Protein 1MRJ (pdb70)

Foldseek 3Di:
DAEDELAVAALVRLVVRLVVLLVLADADDAQLNFGEGDLDDPLQNFWDWYWYAANVRQIKIWIAGSQQRDTQWIDAPQETEGEPDDVSVSNCVRPSVRRPHYYYQPHHLDQVGLCVLQVHHQQPQKAASVLLNVLSVCVNVPDNSHNSSSSSNVCQSHSVVSFKVVSSSVRSNRSPHIDGDDQQSVQCVVCQQVVLQQSVVCSVVVFFGPAWRWGQDPVRDTDTHTGCVDCCNNPIGRYHNHVSVVD

Solvent-accessible surface area: 11238 Å² total; per-residue (Å²): 129,16,62,9,128,2,66,74,15,67,55,86,40,1,18,89,3,0,41,61,1,40,166,41,10,51,58,136,130,128,22,90,126,10,32,5,2,80,44,90,11,82,8,104,110,45,34,19,48,1,45,0,2,1,102,68,98,34,52,0,20,0,0,2,11,4,7,45,0,19,13,9,2,0,50,11,55,72,6,1,10,6,2,83,56,85,50,0,74,51,0,18,131,83,13,25,152,104,21,169,127,121,34,76,2,92,11,26,22,72,36,123,126,0,25,114,52,25,64,93,95,17,58,71,5,56,0,0,2,33,11,0,24,62,5,0,50,33,0,59,129,67,75,59,140,33,0,5,32,7,2,0,9,0,16,0,0,2,1,4,0,0,26,0,97,57,0,26,112,39,0,4,116,39,37,133,119,66,26,101,3,47,59,6,2,13,7,10,13,95,12,17,49,44,0,0,86,12,0,11,44,0,54,114,59,145,11,102,18,131,50,80,10,81,9,36,40,68,134,97,101,202,40,85,19,62,52,18,123,22,47,17,5,90,84,21,7,9,2,0,13,16,154,102,54,21,153

InterPro domains:
  IPR001574 Ribosome-inactivating protein [PF00161] (33-223)
  IPR001574 Ribosome-inactivating protein [PTHR33453] (25-251)
  IPR016138 Ribosome-inactivating protein, subdomain 1 [G3DSA:3.40.420.10] (24-185)
  IPR016139 Ribosome-inactivating protein, subdomain 2 [G3DSA:4.10.470.10] (186-270)
  IPR017988 Ribosome-inactivating protein conserved site [PS00275] (178-194)
  IPR017989 Ribosome-inactivating protein type 1/2 [PR00396] (35-48)
  IPR017989 Ribosome-inactivating protein type 1/2 [PR00396] (82-97)
  IPR017989 Ribosome-inactivating protein type 1/2 [PR00396] (145-159)
  IPR017989 Ribosome-inactivating protein type 1/2 [PR00396] (174-194)
  IPR017989 Ribosome-inactivating protein type 1/2 [PR00396] (206-223)
  IPR036041 Ribosome-inactivating protein superfamily [SSF56371] (24-268)

Radius of gyration: 17.52 Å; Cα contacts (8 Å, |Δi|>4): 484; chains: 1; bounding box: 36×49×40 Å

Sequence (247 aa):
DVSFRLSGATSSSYGVFISNLRKALPNERKLYDIPLLRSSLPGSQRYALIHLTNYADETISVAIDVTNVYIMGYRAGDTSYFFNEASATEAAKYVFKDAMRKVTLPYSGNYERLQTAAGKIRENIPLGLPALDSAITTLFYYNANSAASALMVLIQSTSEAARYKFIEQQIGKRVDKTFLPSLAIISLENSWSALSKQIQIASTNNGQFESPVVLINAQNQRVTITNVDAGVVTSNIALLLNRNNMA

Structure (mmCIF, N/CA/C/O backbone):
data_1MRJ
#
_entry.id   1MRJ
#
_cell.length_a   38.240
_cell.length_b   76.740
_cell.length_c   79.250
_cell.angle_alpha   90.00
_cell.angle_beta   90.00
_cell.angle_gamma   90.00
#
_symmetry.space_group_name_H-M   'P 21 21 21'
#
loop_
_entity.id
_entity.type
_entity.pdbx_description
1 polymer ALPHA-TRICHOSANTHIN
2 non-polymer ADENOSINE
3 water water
#
loop_
_atom_site.group_PDB
_atom_site.id
_atom_site.type_symbol
_atom_site.label_atom_id
_atom_site.label_alt_id
_atom_site.label_comp_id
_atom_site.label_asym_id
_atom_site.label_entity_id
_atom_site.label_seq_id
_atom_site.pdbx_PDB_ins_code
_atom_site.Cartn_x
_atom_site.Cartn_y
_atom_site.Cartn_z
_atom_site.occupancy
_atom_site.B_iso_or_equiv
_atom_site.auth_seq_id
_atom_site.auth_comp_id
_atom_site.auth_asym_id
_atom_site.auth_atom_id
_atom_site.pdbx_PDB_model_num
ATOM 1 N N . ASP A 1 1 ? 1.816 11.096 33.372 1.00 16.82 1 ASP A N 1
ATOM 2 C CA . ASP A 1 1 ? 2.401 10.731 34.680 1.00 11.49 1 ASP A CA 1
ATOM 3 C C . ASP A 1 1 ? 1.357 9.943 35.427 1.00 15.07 1 ASP A C 1
ATOM 4 O O . ASP A 1 1 ? 0.171 9.951 35.048 1.00 15.46 1 ASP A O 1
ATOM 12 N N . VAL A 1 2 ? 1.807 9.224 36.448 1.00 7.65 2 VAL A N 1
ATOM 13 C CA . VAL A 1 2 ? 0.902 8.523 37.353 1.00 10.41 2 VAL A CA 1
ATOM 14 C C . VAL A 1 2 ? 1.220 8.976 38.775 1.00 10.25 2 VAL A C 1
ATOM 15 O O . VAL A 1 2 ? 2.357 9.353 39.060 1.00 8.61 2 VAL A O 1
ATOM 20 N N . SER A 1 3 ? 0.196 9.090 39.612 1.00 9.66 3 SER A N 1
ATOM 21 C CA . SER A 1 3 ? 0.390 9.530 40.990 1.00 11.41 3 SER A CA 1
ATOM 22 C C . SER A 1 3 ? -0.183 8.523 41.958 1.00 10.46 3 SER A C 1
ATOM 23 O O . SER A 1 3 ? -1.159 7.827 41.643 1.00 10.14 3 SER A O 1
ATOM 28 N N . PHE A 1 4 ? 0.435 8.443 43.137 1.00 10.17 4 PHE A N 1
ATOM 29 C CA . PHE A 1 4 ? -0.154 7.744 44.282 1.00 11.12 4 PHE A CA 1
ATOM 30 C C . PHE A 1 4 ? 0.087 8.556 45.560 1.00 8.96 4 PHE A C 1
ATOM 31 O O . PHE A 1 4 ? 1.171 9.108 45.759 1.00 8.80 4 PHE A O 1
ATOM 40 N N . ARG A 1 5 ? -0.985 8.737 46.329 1.00 12.91 5 ARG A N 1
ATOM 41 C CA . ARG A 1 5 ? -0.950 9.460 47.594 1.00 12.94 5 ARG A CA 1
ATOM 42 C C . ARG A 1 5 ? -1.213 8.461 48.697 1.00 11.96 5 ARG A C 1
ATOM 43 O O . ARG A 1 5 ? -2.212 7.736 48.651 1.00 11.51 5 ARG A O 1
ATOM 57 N N . LEU A 1 6 ? -0.308 8.400 49.672 1.00 7.70 6 LEU A N 1
ATOM 58 C CA . LEU A 1 6 ? -0.461 7.477 50.780 1.00 9.13 6 LEU A CA 1
ATOM 59 C C . LEU A 1 6 ? -1.470 7.949 51.822 1.00 8.61 6 LEU A C 1
ATOM 60 O O . LEU A 1 6 ? -2.095 7.135 52.490 1.00 12.24 6 LEU A O 1
ATOM 66 N N . SER A 1 7 ? -1.660 9.253 51.959 1.00 12.60 7 SER A N 1
ATOM 67 C CA . SER A 1 7 ? -2.667 9.722 52.897 1.00 10.64 7 SER A CA 1
ATOM 68 C C . SER A 1 7 ? -4.056 9.353 52.396 1.00 16.59 7 SER A C 1
ATOM 69 O O . SER A 1 7 ? -4.417 9.652 51.252 1.00 12.55 7 SER A O 1
ATOM 74 N N . GLY A 1 8 ? -4.777 8.590 53.212 1.00 15.23 8 GLY A N 1
ATOM 75 C CA . GLY A 1 8 ? -6.090 8.111 52.826 1.00 12.07 8 GLY A CA 1
ATOM 76 C C . GLY A 1 8 ? -6.070 6.942 51.871 1.00 10.10 8 GLY A C 1
ATOM 77 O O . GLY A 1 8 ? -7.128 6.537 51.395 1.00 12.96 8 GLY A O 1
ATOM 79 N N . ALA A 1 9 ? -4.889 6.351 51.653 1.00 6.66 9 ALA A N 1
ATOM 80 C CA . ALA A 1 9 ? -4.748 5.204 50.759 1.00 8.23 9 ALA A CA 1
ATOM 81 C C . ALA A 1 9 ? -5.484 3.984 51.315 1.00 14.63 9 ALA A C 1
ATOM 82 O O . ALA A 1 9 ? -5.606 3.820 52.531 1.00 12.46 9 ALA A O 1
ATOM 85 N N . THR A 1 10 ? -6.003 3.169 50.401 1.00 8.38 10 THR A N 1
ATOM 86 C CA . THR A 1 10 ? -6.667 1.911 50.727 1.00 5.89 10 THR A CA 1
ATOM 87 C C . THR A 1 10 ? -6.117 0.857 49.782 1.00 8.86 10 THR A C 1
ATOM 88 O O . THR A 1 10 ? -5.469 1.201 48.792 1.00 9.59 10 THR A O 1
ATOM 94 N N . SER A 1 11 ? -6.486 -0.402 50.010 1.00 13.85 11 SER A N 1
ATOM 95 C CA . SER A 1 11 ? -6.197 -1.498 49.072 1.00 18.97 11 SER A CA 1
ATOM 96 C C . SER A 1 11 ? -6.664 -1.159 47.663 1.00 11.83 11 SER A C 1
ATOM 97 O O . SER A 1 11 ? -5.936 -1.358 46.693 1.00 10.46 11 SER A O 1
ATOM 102 N N . SER A 1 12 ? -7.885 -0.640 47.567 1.00 9.52 12 SER A N 1
ATOM 103 C CA . SER A 1 12 ? -8.473 -0.233 46.295 1.00 5.84 12 SER A CA 1
ATOM 104 C C . SER A 1 12 ? -7.653 0.833 45.568 1.00 13.15 12 SER A C 1
ATOM 105 O O . SER A 1 12 ? -7.396 0.709 44.350 1.00 12.35 12 SER A O 1
ATOM 110 N N . SER A 1 13 ? -7.219 1.867 46.291 1.00 7.89 13 SER A N 1
ATOM 111 C CA . SER A 1 13 ? -6.535 2.976 45.640 1.00 8.28 13 SER A CA 1
ATOM 112 C C . SER A 1 13 ? -5.132 2.562 45.197 1.00 8.53 13 SER A C 1
ATOM 113 O O . SER A 1 13 ? -4.638 2.997 44.147 1.00 10.25 13 SER A O 1
ATOM 118 N N . TYR A 1 14 ? -4.528 1.643 45.940 1.00 6.51 14 TYR A N 1
ATOM 119 C CA . TYR A 1 14 ? -3.256 1.097 45.498 1.00 9.51 14 TYR A CA 1
ATOM 120 C C . TYR A 1 14 ? -3.416 0.279 44.204 1.00 11.17 14 TYR A C 1
ATOM 121 O O . TYR A 1 14 ? -2.609 0.422 43.277 1.00 8.30 14 TYR A O 1
ATOM 132 N N . GLY A 1 15 ? -4.458 -0.552 44.137 1.00 7.22 15 GLY A N 1
ATOM 133 C CA . GLY A 1 15 ? -4.714 -1.334 42.934 1.00 7.05 15 GLY A CA 1
ATOM 134 C C . GLY A 1 15 ? -4.968 -0.432 41.731 1.00 6.56 15 GLY A C 1
ATOM 135 O O . GLY A 1 15 ? -4.503 -0.698 40.617 1.00 11.31 15 GLY A O 1
ATOM 137 N N . VAL A 1 16 ? -5.731 0.634 41.951 1.00 10.16 16 VAL A N 1
ATOM 138 C CA . VAL A 1 16 ? -5.973 1.643 40.916 1.00 9.25 16 VAL A CA 1
ATOM 139 C C . VAL A 1 16 ? -4.637 2.202 40.432 1.00 12.62 16 VAL A C 1
ATOM 140 O O . VAL A 1 16 ? -4.374 2.312 39.229 1.00 7.87 16 VAL A O 1
ATOM 145 N N . PHE A 1 17 ? -3.784 2.547 41.384 1.00 9.75 17 PHE A N 1
ATOM 146 C CA . PHE A 1 17 ? -2.473 3.077 41.056 1.00 8.78 17 PHE A CA 1
ATOM 147 C C . PHE A 1 17 ? -1.644 2.081 40.208 1.00 7.20 17 PHE A C 1
ATOM 148 O O . PHE A 1 17 ? -1.084 2.454 39.169 1.00 5.93 17 PHE A O 1
ATOM 157 N N . ILE A 1 18 ? -1.611 0.817 40.613 1.00 5.80 18 ILE A N 1
ATOM 158 C CA . ILE A 1 18 ? -0.829 -0.187 39.891 1.00 12.39 18 ILE A CA 1
ATOM 159 C C . ILE A 1 18 ? -1.404 -0.434 38.486 1.00 8.50 18 ILE A C 1
ATOM 160 O O . ILE A 1 18 ? -0.649 -0.511 37.507 1.00 8.10 18 ILE A O 1
ATOM 166 N N . SER A 1 19 ? -2.730 -0.412 38.375 1.00 7.94 19 SER A N 1
ATOM 167 C CA . SER A 1 19 ? -3.383 -0.466 37.061 1.00 19.30 19 SER A CA 1
ATOM 168 C C . SER A 1 19 ? -2.934 0.656 36.128 1.00 15.74 19 SER A C 1
ATOM 169 O O . SER A 1 19 ? -2.607 0.410 34.956 1.00 11.40 19 SER A O 1
ATOM 174 N N . ASN A 1 20 ? -2.991 1.891 36.625 1.00 10.66 20 ASN A N 1
ATOM 175 C CA . ASN A 1 20 ? -2.626 3.049 35.827 1.00 6.36 20 ASN A CA 1
ATOM 176 C C . ASN A 1 20 ? -1.171 2.932 35.428 1.00 6.03 20 ASN A C 1
ATOM 177 O O . ASN A 1 20 ? -0.783 3.341 34.337 1.00 9.20 20 ASN A O 1
ATOM 185 N N . LEU A 1 21 ? -0.349 2.432 36.344 1.00 4.95 21 LEU A N 1
ATOM 186 C CA . LEU A 1 21 ? 1.067 2.279 36.040 1.00 7.19 21 LEU A CA 1
ATOM 187 C C . LEU A 1 21 ? 1.245 1.316 34.851 1.00 11.66 21 LEU A C 1
ATOM 188 O O . LEU A 1 21 ? 1.913 1.653 33.860 1.00 13.11 21 LEU A O 1
ATOM 194 N N . ARG A 1 22 ? 0.553 0.176 34.891 1.00 8.72 22 ARG A N 1
ATOM 195 C CA . ARG A 1 22 ? 0.592 -0.763 33.762 1.00 4.43 22 ARG A CA 1
ATOM 196 C C . ARG A 1 22 ? 0.078 -0.103 32.468 1.00 10.19 22 ARG A C 1
ATOM 197 O O . ARG A 1 22 ? 0.698 -0.219 31.412 1.00 13.73 22 ARG A O 1
ATOM 211 N N . LYS A 1 23 ? -1.033 0.619 32.559 1.00 17.00 23 LYS A N 1
ATOM 212 C CA . LYS A 1 23 ? -1.586 1.301 31.387 1.00 9.34 23 LYS A CA 1
ATOM 213 C C . LYS A 1 23 ? -0.644 2.341 30.810 1.00 17.46 23 LYS A C 1
ATOM 214 O O . LYS A 1 23 ? -0.721 2.663 29.630 1.00 22.53 23 LYS A O 1
ATOM 224 N N . ALA A 1 24 ? 0.258 2.858 31.634 1.00 14.93 24 ALA A N 1
ATOM 225 C CA . ALA A 1 24 ? 1.241 3.833 31.165 1.00 10.42 24 ALA A CA 1
ATOM 226 C C . ALA A 1 24 ? 2.289 3.224 30.219 1.00 10.65 24 ALA A C 1
ATOM 227 O O . ALA A 1 24 ? 2.992 3.941 29.509 1.00 15.90 24 ALA A O 1
ATOM 230 N N . LEU A 1 25 ? 2.405 1.904 30.221 1.00 7.16 25 LEU A N 1
ATOM 231 C CA . LEU A 1 25 ? 3.475 1.262 29.484 1.00 6.62 25 LEU A CA 1
ATOM 232 C C . LEU A 1 25 ? 2.973 0.865 28.097 1.00 5.76 25 LEU A C 1
ATOM 233 O O . LEU A 1 25 ? 1.928 0.252 27.951 1.00 16.75 25 LEU A O 1
ATOM 239 N N . PRO A 1 26 ? 3.689 1.282 27.052 1.00 9.73 26 PRO A N 1
ATOM 240 C CA . PRO A 1 26 ? 3.258 0.919 25.708 1.00 18.18 26 PRO A CA 1
ATOM 241 C C . PRO A 1 26 ? 3.538 -0.560 25.349 1.00 22.51 26 PRO A C 1
ATOM 242 O O . PRO A 1 26 ? 4.497 -1.169 25.840 1.00 12.21 26 PRO A O 1
ATOM 246 N N . ASN A 1 27 ? 2.611 -1.169 24.616 1.00 11.01 27 ASN A N 1
ATOM 247 C CA . ASN A 1 27 ? 2.816 -2.519 24.091 1.00 9.90 27 ASN A CA 1
ATOM 248 C C . ASN A 1 27 ? 2.235 -2.608 22.698 1.00 19.18 27 ASN A C 1
ATOM 249 O O . ASN A 1 27 ? 1.199 -2.017 22.407 1.00 44.89 27 ASN A O 1
ATOM 257 N N . GLU A 1 28 ? 2.904 -3.342 21.833 1.00 30.14 28 GLU A N 1
ATOM 258 C CA . GLU A 1 28 ? 2.323 -3.631 20.530 1.00 82.93 28 GLU A CA 1
ATOM 259 C C . GLU A 1 28 ? 1.494 -4.917 20.508 1.00 56.28 28 GLU A C 1
ATOM 260 O O . GLU A 1 28 ? 0.360 -4.911 20.024 1.00 33.74 28 GLU A O 1
ATOM 267 N N . ARG A 1 29 ? 2.007 -5.982 21.122 1.00 21.74 29 ARG A N 1
ATOM 268 C CA . ARG A 1 29 ? 1.312 -7.267 21.127 1.00 20.22 29 ARG A CA 1
ATOM 269 C C . ARG A 1 29 ? 0.847 -7.633 22.535 1.00 27.07 29 ARG A C 1
ATOM 270 O O . ARG A 1 29 ? 1.347 -7.098 23.520 1.00 23.79 29 ARG A O 1
ATOM 284 N N . LYS A 1 30 ? -0.141 -8.517 22.612 1.00 12.67 30 LYS A N 1
ATOM 285 C CA . LYS A 1 30 ? -0.353 -9.335 23.807 1.00 13.44 30 LYS A CA 1
ATOM 286 C C . LYS A 1 30 ? -0.073 -10.779 23.441 1.00 16.36 30 LYS A C 1
ATOM 287 O O . LYS A 1 30 ? -0.424 -11.218 22.354 1.00 20.50 30 LYS A O 1
ATOM 297 N N . LEU A 1 31 ? 0.648 -11.488 24.294 1.00 11.54 31 LEU A N 1
ATOM 298 C CA . LEU A 1 31 ? 0.786 -12.933 24.126 1.00 9.18 31 LEU A CA 1
ATOM 299 C C . LEU A 1 31 ? 0.011 -13.543 25.268 1.00 19.47 31 LEU A C 1
ATOM 300 O O . LEU A 1 31 ? 0.240 -13.203 26.439 1.00 13.16 31 LEU A O 1
ATOM 306 N N . TYR A 1 32 ? -0.962 -14.378 24.924 1.00 15.12 32 TYR A N 1
ATOM 307 C CA . TYR A 1 32 ? -1.807 -15.030 25.920 1.00 13.23 32 TYR A CA 1
ATOM 308 C C . TYR A 1 32 ? -2.482 -13.996 26.813 1.00 22.12 32 TYR A C 1
ATOM 309 O O . TYR A 1 32 ? -2.594 -14.202 28.020 1.00 19.98 32 TYR A O 1
ATOM 320 N N . ASP A 1 33 ? -2.886 -12.875 26.208 1.00 12.52 33 ASP A N 1
ATOM 321 C CA . ASP A 1 33 ? -3.553 -11.769 26.902 1.00 13.18 33 ASP A CA 1
ATOM 322 C C . ASP A 1 33 ? -2.635 -10.980 27.822 1.00 19.40 33 ASP A C 1
ATOM 323 O O . ASP A 1 33 ? -3.099 -10.111 28.559 1.00 16.54 33 ASP A O 1
ATOM 329 N N . ILE A 1 34 ? -1.335 -11.228 27.755 1.00 7.62 34 ILE A N 1
ATOM 330 C CA . ILE A 1 34 ? -0.411 -10.462 28.579 1.00 7.65 34 ILE A CA 1
ATOM 331 C C . ILE A 1 34 ? 0.324 -9.472 27.702 1.00 9.11 34 ILE A C 1
ATOM 332 O O . ILE A 1 34 ? 0.894 -9.839 26.668 1.00 13.46 34 ILE A O 1
ATOM 338 N N . PRO A 1 35 ? 0.309 -8.181 28.083 1.00 12.38 35 PRO A N 1
ATOM 339 C CA . PRO A 1 35 ? 1.097 -7.136 27.420 1.00 9.06 35 PRO A CA 1
ATOM 340 C C . PRO A 1 35 ? 2.549 -7.527 27.222 1.00 10.46 35 PRO A C 1
ATOM 341 O O . PRO A 1 35 ? 3.241 -7.873 28.186 1.00 8.07 35 PRO A O 1
ATOM 345 N N . LEU A 1 36 ? 2.988 -7.514 25.963 1.00 13.11 36 LEU A N 1
ATOM 346 C CA . LEU A 1 36 ? 4.411 -7.618 25.635 1.00 9.87 36 LEU A CA 1
ATOM 347 C C . LEU A 1 36 ? 4.995 -6.228 25.464 1.00 9.85 36 LEU A C 1
ATOM 348 O O . LEU A 1 36 ? 4.536 -5.448 24.629 1.00 10.89 36 LEU A O 1
ATOM 354 N N . LEU A 1 37 ? 5.977 -5.901 26.296 1.00 11.16 37 LEU A N 1
ATOM 355 C CA . LEU A 1 37 ? 6.599 -4.578 26.266 1.00 8.39 37 LEU A CA 1
ATOM 356 C C . LEU A 1 37 ? 7.463 -4.418 25.017 1.00 8.26 37 LEU A C 1
ATOM 357 O O . LEU A 1 37 ? 7.849 -5.400 24.386 1.00 9.80 37 LEU A O 1
ATOM 363 N N . ARG A 1 38 ? 7.667 -3.167 24.626 1.00 13.95 38 ARG A N 1
ATOM 364 C CA . ARG A 1 38 ? 8.434 -2.812 23.442 1.00 6.78 38 ARG A CA 1
ATOM 365 C C . ARG A 1 38 ? 9.914 -3.101 23.633 1.00 6.54 38 ARG A C 1
ATOM 366 O O . ARG A 1 38 ? 10.421 -3.123 24.752 1.00 11.70 38 ARG A O 1
ATOM 380 N N . SER A 1 39 ? 10.618 -3.258 22.523 1.00 6.43 39 SER A N 1
ATOM 381 C CA . SER A 1 39 ? 12.030 -3.592 22.537 1.00 10.96 39 SER A CA 1
ATOM 382 C C . SER A 1 39 ? 12.869 -2.322 22.644 1.00 19.36 39 SER A C 1
ATOM 383 O O . SER A 1 39 ? 13.893 -2.318 23.319 1.00 19.58 39 SER A O 1
ATOM 388 N N . SER A 1 40 ? 12.488 -1.289 21.887 1.00 12.77 40 SER A N 1
ATOM 389 C CA . SER A 1 40 ? 13.253 -0.045 21.815 1.00 11.07 40 SER A CA 1
ATOM 390 C C . SER A 1 40 ? 12.320 1.133 21.607 1.00 15.82 40 SER A C 1
ATOM 391 O O . SER A 1 40 ? 11.360 1.030 20.849 1.00 28.17 40 SER A O 1
ATOM 396 N N . LEU A 1 41 ? 12.555 2.215 22.344 1.00 9.82 41 LEU A N 1
ATOM 397 C CA . LEU A 1 41 ? 11.810 3.465 22.149 1.00 9.55 41 LEU A CA 1
ATOM 398 C C . LEU A 1 41 ? 12.786 4.634 22.167 1.00 12.23 41 LEU A C 1
ATOM 399 O O . LEU A 1 41 ? 13.810 4.569 22.852 1.00 8.56 41 LEU A O 1
ATOM 405 N N . PRO A 1 42 ? 12.512 5.696 21.373 1.00 14.03 42 PRO A N 1
ATOM 406 C CA . PRO A 1 42 ? 13.385 6.864 21.457 1.00 8.22 42 PRO A CA 1
ATOM 407 C C . PRO A 1 42 ? 13.267 7.497 22.831 1.00 7.46 42 PRO A C 1
ATOM 408 O O . PRO A 1 42 ? 12.254 7.311 23.526 1.00 6.22 42 PRO A O 1
ATOM 412 N N . GLY A 1 43 ? 14.282 8.280 23.188 1.00 14.95 43 GLY A N 1
ATOM 413 C CA . GLY A 1 43 ? 14.346 8.882 24.513 1.00 13.45 43 GLY A CA 1
ATOM 414 C C . GLY A 1 43 ? 13.087 9.606 24.951 1.00 17.99 43 GLY A C 1
ATOM 415 O O . GLY A 1 43 ? 12.661 9.426 26.086 1.00 14.95 43 GLY A O 1
ATOM 417 N N . SER A 1 44 ? 12.434 10.314 24.021 1.00 11.27 44 SER A N 1
ATOM 418 C CA . SER A 1 44 ? 11.269 11.150 24.334 1.00 8.13 44 SER A CA 1
ATOM 419 C C . SER A 1 44 ? 10.028 10.318 24.602 1.00 20.13 44 SER A C 1
ATOM 420 O O . SER A 1 44 ? 8.966 10.854 24.896 1.00 21.76 44 SER A O 1
ATOM 425 N N . GLN A 1 45 ? 10.136 9.020 24.368 1.00 18.29 45 GLN A N 1
ATOM 426 C CA . GLN A 1 45 ? 9.015 8.136 24.555 1.00 7.39 45 GLN A CA 1
ATOM 427 C C . GLN A 1 45 ? 9.334 7.117 25.651 1.00 4.50 45 GLN A C 1
ATOM 428 O O . GLN A 1 45 ? 8.426 6.443 26.131 1.00 15.08 45 GLN A O 1
ATOM 437 N N . ARG A 1 46 ? 10.596 7.071 26.093 1.00 6.63 46 ARG A N 1
ATOM 438 C CA . ARG A 1 46 ? 11.113 5.906 26.802 1.00 2.29 46 ARG A CA 1
ATOM 439 C C . ARG A 1 46 ? 10.802 5.930 28.303 1.00 11.06 46 ARG A C 1
ATOM 440 O O . ARG A 1 46 ? 10.793 4.888 28.944 1.00 8.07 46 ARG A O 1
ATOM 454 N N . TYR A 1 47 ? 10.539 7.110 28.859 1.00 10.90 47 TYR A N 1
ATOM 455 C CA . TYR A 1 47 ? 10.451 7.250 30.330 1.00 22.40 47 TYR A CA 1
ATOM 456 C C . TYR A 1 47 ? 9.123 7.797 30.830 1.00 14.21 47 TYR A C 1
ATOM 457 O O . TYR A 1 47 ? 8.520 8.665 30.202 1.00 16.94 47 TYR A O 1
ATOM 468 N N . ALA A 1 48 ? 8.686 7.292 31.977 1.00 7.92 48 ALA A N 1
ATOM 469 C CA . ALA A 1 48 ? 7.436 7.732 32.590 1.00 10.19 48 ALA A CA 1
ATOM 470 C C . ALA A 1 48 ? 7.768 8.174 34.006 1.00 13.60 48 ALA A C 1
ATOM 471 O O . ALA A 1 48 ? 8.682 7.635 34.617 1.00 10.26 48 ALA A O 1
ATOM 474 N N . LEU A 1 49 ? 7.069 9.190 34.498 1.00 12.93 49 LEU A N 1
ATOM 475 C CA . LEU A 1 49 ? 7.278 9.710 35.848 1.00 13.58 49 LEU A CA 1
ATOM 476 C C . LEU A 1 49 ? 6.121 9.212 36.690 1.00 9.95 49 LEU A C 1
ATOM 477 O O . LEU A 1 49 ? 4.971 9.257 36.262 1.00 7.65 49 LEU A O 1
ATOM 483 N N . ILE A 1 50 ? 6.425 8.709 37.874 1.00 6.84 50 ILE A N 1
ATOM 484 C CA . ILE A 1 50 ? 5.369 8.494 38.842 1.00 15.40 50 ILE A CA 1
ATOM 485 C C . ILE A 1 50 ? 5.646 9.316 40.093 1.00 13.37 50 ILE A C 1
ATOM 486 O O . ILE A 1 50 ? 6.805 9.515 40.472 1.00 12.94 50 ILE A O 1
ATOM 492 N N . HIS A 1 51 ? 4.616 10.004 40.561 1.00 6.80 51 HIS A N 1
ATOM 493 C CA . HIS A 1 51 ? 4.758 10.857 41.727 1.00 5.85 51 HIS A CA 1
ATOM 494 C C . HIS A 1 51 ? 4.149 10.168 42.948 1.00 6.98 51 HIS A C 1
ATOM 495 O O . HIS A 1 51 ? 3.016 9.699 42.898 1.00 8.58 51 HIS A O 1
ATOM 505 N N . LEU A 1 52 ? 4.927 10.077 44.023 1.00 10.63 52 LEU A N 1
ATOM 506 C CA . LEU A 1 52 ? 4.490 9.374 45.225 1.00 7.84 52 LEU A CA 1
ATOM 507 C C . LEU A 1 52 ? 4.569 10.348 46.382 1.00 6.01 52 LEU A C 1
ATOM 508 O O . LEU A 1 52 ? 5.557 11.087 46.511 1.00 14.25 52 LEU A O 1
ATOM 514 N N . THR A 1 53 ? 3.464 10.465 47.119 1.00 7.69 53 THR A N 1
ATOM 515 C CA . THR A 1 53 ? 3.376 11.399 48.240 1.00 11.41 53 THR A CA 1
ATOM 516 C C . THR A 1 53 ? 3.061 10.621 49.512 1.00 14.45 53 THR A C 1
ATOM 517 O O . THR A 1 53 ? 2.149 9.787 49.525 1.00 9.84 53 THR A O 1
ATOM 523 N N . ASN A 1 54 ? 3.881 10.830 50.539 1.00 6.03 54 ASN A N 1
ATOM 524 C CA . ASN A 1 54 ? 3.740 10.107 51.798 1.00 9.64 54 ASN A CA 1
ATOM 525 C C . ASN A 1 54 ? 2.710 10.752 52.736 1.00 23.33 54 ASN A C 1
ATOM 526 O O . ASN A 1 54 ? 2.002 11.699 52.350 1.00 12.93 54 ASN A O 1
ATOM 534 N N . TYR A 1 55 ? 2.573 10.205 53.946 1.00 8.75 55 TYR A N 1
ATOM 535 C CA . TYR A 1 55 ? 1.554 10.692 54.877 1.00 7.35 55 TYR A CA 1
ATOM 536 C C . TYR A 1 55 ? 1.791 12.153 55.240 1.00 10.85 55 TYR A C 1
ATOM 537 O O . TYR A 1 55 ? 0.848 12.878 55.523 1.00 19.30 55 TYR A O 1
ATOM 548 N N . ALA A 1 56 ? 3.053 12.570 55.270 1.00 14.47 56 ALA A N 1
ATOM 549 C CA . ALA A 1 56 ? 3.396 13.945 55.637 1.00 10.27 56 ALA A CA 1
ATOM 550 C C . ALA A 1 56 ? 3.377 14.872 54.434 1.00 14.93 56 ALA A C 1
ATOM 551 O O . ALA A 1 56 ? 3.881 15.989 54.518 1.00 19.96 56 ALA A O 1
ATOM 554 N N . ASP A 1 57 ? 2.795 14.410 53.325 1.00 12.50 57 ASP A N 1
ATOM 555 C CA . ASP A 1 57 ? 2.697 15.183 52.083 1.00 12.48 57 ASP A CA 1
ATOM 556 C C . ASP A 1 57 ? 4.033 15.647 51.538 1.00 13.54 57 ASP A C 1
ATOM 557 O O . ASP A 1 57 ? 4.156 16.743 50.983 1.00 13.62 57 ASP A O 1
ATOM 563 N N . GLU A 1 58 ? 5.041 14.804 51.725 1.00 9.18 58 GLU A N 1
ATOM 564 C CA . GLU A 1 58 ? 6.323 14.971 51.064 1.00 11.51 58 GLU A CA 1
ATOM 565 C C . GLU A 1 58 ? 6.314 14.095 49.785 1.00 11.43 58 GLU A C 1
ATOM 566 O O . GLU A 1 58 ? 5.874 12.947 49.817 1.00 8.10 58 GLU A O 1
ATOM 573 N N . THR A 1 59 ? 6.708 14.681 48.656 1.00 12.24 59 THR A N 1
ATOM 574 C CA . THR A 1 59 ? 6.593 14.024 47.351 1.00 9.33 59 THR A CA 1
ATOM 575 C C . THR A 1 59 ? 7.972 13.738 46.737 1.00 7.16 59 THR A C 1
ATOM 576 O O . THR A 1 59 ? 8.826 14.622 46.686 1.00 10.68 59 THR A O 1
ATOM 582 N N . ILE A 1 60 ? 8.137 12.545 46.170 1.00 8.40 60 ILE A N 1
ATOM 583 C CA . ILE A 1 60 ? 9.236 12.263 45.250 1.00 12.71 60 ILE A CA 1
ATOM 584 C C . ILE A 1 60 ? 8.645 11.840 43.909 1.00 8.19 60 ILE A C 1
ATOM 585 O O . ILE A 1 60 ? 7.489 11.422 43.837 1.00 9.53 60 ILE A O 1
ATOM 591 N N . SER A 1 61 ? 9.396 12.122 42.850 1.00 5.19 61 SER A N 1
ATOM 592 C CA . SER A 1 61 ? 9.058 11.711 41.499 1.00 4.40 61 SER A CA 1
ATOM 593 C C . SER A 1 61 ? 10.075 10.681 41.037 1.00 7.57 61 SER A C 1
ATOM 594 O O . SER A 1 61 ? 11.280 10.900 41.160 1.00 9.34 61 SER A O 1
ATOM 599 N N . VAL A 1 62 ? 9.590 9.570 40.497 1.00 9.81 62 VAL A N 1
ATOM 600 C CA . VAL A 1 62 ? 10.453 8.444 40.141 1.00 2.43 62 VAL A CA 1
ATOM 601 C C . VAL A 1 62 ? 10.398 8.243 38.626 1.00 6.48 62 VAL A C 1
ATOM 602 O O . VAL A 1 62 ? 9.309 8.196 38.039 1.00 10.45 62 VAL A O 1
ATOM 607 N N . ALA A 1 63 ? 11.564 8.125 38.001 1.00 6.18 63 ALA A N 1
ATOM 608 C CA . ALA A 1 63 ? 11.627 7.863 36.557 1.00 7.84 63 ALA A CA 1
ATOM 609 C C . ALA A 1 63 ? 11.752 6.380 36.281 1.00 8.55 63 ALA A C 1
ATOM 610 O O . ALA A 1 63 ? 12.693 5.740 36.765 1.00 8.74 63 ALA A O 1
ATOM 613 N N . ILE A 1 64 ? 10.852 5.851 35.454 1.00 5.56 64 ILE A N 1
ATOM 614 C CA . ILE A 1 64 ? 10.928 4.450 35.035 1.00 7.84 64 ILE A CA 1
ATOM 615 C C . ILE A 1 64 ? 11.104 4.362 33.530 1.00 10.56 64 ILE A C 1
ATOM 616 O O . ILE A 1 64 ? 10.649 5.238 32.787 1.00 7.88 64 ILE A O 1
ATOM 622 N N . ASP A 1 65 ? 11.909 3.394 33.124 1.00 6.49 65 ASP A N 1
ATOM 623 C CA . ASP A 1 65 ? 12.027 3.003 31.732 1.00 5.70 65 ASP A CA 1
ATOM 624 C C . ASP A 1 65 ? 10.797 2.155 31.372 1.00 8.43 65 ASP A C 1
ATOM 625 O O . ASP A 1 65 ? 10.585 1.078 31.939 1.00 7.31 65 ASP A O 1
ATOM 631 N N . VAL A 1 66 ? 9.979 2.633 30.436 1.00 7.14 66 VAL A N 1
ATOM 632 C CA . VAL A 1 66 ? 8.765 1.888 30.056 1.00 10.67 66 VAL A CA 1
ATOM 633 C C . VAL A 1 66 ? 8.982 0.591 29.258 1.00 11.48 66 VAL A C 1
ATOM 634 O O . VAL A 1 66 ? 8.046 -0.201 29.090 1.00 15.13 66 VAL A O 1
ATOM 639 N N . THR A 1 67 ? 10.205 0.316 28.816 1.00 6.67 67 THR A N 1
ATOM 640 C CA . THR A 1 67 ? 10.444 -0.951 28.131 1.00 10.37 67 THR A CA 1
ATOM 641 C C . THR A 1 67 ? 10.736 -2.105 29.071 1.00 11.33 67 THR A C 1
ATOM 642 O O . THR A 1 67 ? 10.591 -3.253 28.683 1.00 12.22 67 THR A O 1
ATOM 648 N N . ASN A 1 68 ? 11.206 -1.817 30.281 1.00 6.16 68 ASN A N 1
ATOM 649 C CA . ASN A 1 68 ? 11.531 -2.890 31.217 1.00 7.81 68 ASN A CA 1
ATOM 650 C C . ASN A 1 68 ? 11.032 -2.646 32.650 1.00 5.70 68 ASN A C 1
ATOM 651 O O . ASN A 1 68 ? 11.235 -3.486 33.539 1.00 6.69 68 ASN A O 1
ATOM 659 N N . VAL A 1 69 ? 10.327 -1.533 32.840 1.00 3.23 69 VAL A N 1
ATOM 660 C CA . VAL A 1 69 ? 9.781 -1.142 34.139 1.00 12.94 69 VAL A CA 1
ATOM 661 C C . VAL A 1 69 ? 10.896 -0.931 35.185 1.00 10.61 69 VAL A C 1
ATOM 662 O O . VAL A 1 69 ? 10.614 -0.895 36.393 1.00 10.79 69 VAL A O 1
ATOM 667 N N . TYR A 1 70 ? 12.111 -0.653 34.743 1.00 7.16 70 TYR A N 1
ATOM 668 C CA . TYR A 1 70 ? 13.209 -0.411 35.678 1.00 7.44 70 TYR A CA 1
ATOM 669 C C . TYR A 1 70 ? 13.166 1.038 36.204 1.00 13.43 70 TYR A C 1
ATOM 670 O O . TYR A 1 70 ? 12.985 1.999 35.431 1.00 8.87 70 TYR A O 1
ATOM 691 N N . ILE A 1 71 ? 13.369 1.191 37.498 1.00 6.35 71 ILE A N 1
ATOM 692 C CA . ILE A 1 71 ? 13.538 2.514 38.083 1.00 9.27 71 ILE A CA 1
ATOM 693 C C . ILE A 1 71 ? 14.940 3.029 37.789 1.00 6.47 71 ILE A C 1
ATOM 694 O O . ILE A 1 71 ? 15.923 2.337 38.026 1.00 7.79 71 ILE A O 1
ATOM 700 N N . MET A 1 72 ? 14.988 4.194 37.142 1.00 7.80 72 MET A N 1
ATOM 701 C CA . MET A 1 72 ? 16.231 4.820 36.700 1.00 12.85 72 MET A CA 1
ATOM 702 C C . MET A 1 72 ? 16.791 5.723 37.781 1.00 10.94 72 MET A C 1
ATOM 703 O O . MET A 1 72 ? 18.004 5.886 37.914 1.00 6.76 72 MET A O 1
ATOM 709 N N . GLY A 1 73 ? 15.895 6.397 38.490 1.00 8.77 73 GLY A N 1
ATOM 710 C CA . GLY A 1 73 ? 16.325 7.354 39.489 1.00 13.75 73 GLY A CA 1
ATOM 711 C C . GLY A 1 73 ? 15.106 8.073 40.008 1.00 8.95 73 GLY A C 1
ATOM 712 O O . GLY A 1 73 ? 13.985 7.742 39.605 1.00 12.24 73 GLY A O 1
ATOM 714 N N . TYR A 1 74 ? 15.309 9.076 40.850 1.00 7.23 74 TYR A N 1
ATOM 715 C CA . TYR A 1 74 ? 14.191 9.826 41.401 1.00 6.53 74 TYR A CA 1
ATOM 716 C C . TYR A 1 74 ? 14.595 11.266 41.650 1.00 7.37 74 TYR A C 1
ATOM 717 O O . TYR A 1 74 ? 15.780 11.591 41.676 1.00 9.99 74 TYR A O 1
ATOM 728 N N . ARG A 1 75 ? 13.601 12.104 41.906 1.00 10.55 75 ARG A N 1
ATOM 729 C CA . ARG A 1 75 ? 13.836 13.490 42.259 1.00 8.95 75 ARG A CA 1
ATOM 730 C C . ARG A 1 75 ? 13.146 13.837 43.568 1.00 8.22 75 ARG A C 1
ATOM 731 O O . ARG A 1 75 ? 11.989 13.468 43.800 1.00 8.68 75 ARG A O 1
ATOM 745 N N . ALA A 1 76 ? 13.836 14.624 44.382 1.00 11.43 76 ALA A N 1
ATOM 746 C CA . ALA A 1 76 ? 13.283 15.132 45.627 1.00 9.50 76 ALA A CA 1
ATOM 747 C C . ALA A 1 76 ? 13.618 16.611 45.681 1.00 14.94 76 ALA A C 1
ATOM 748 O O . ALA A 1 76 ? 14.784 16.985 45.834 1.00 10.10 76 ALA A O 1
ATOM 751 N N . GLY A 1 77 ? 12.619 17.444 45.407 1.00 16.91 77 GLY A N 1
ATOM 752 C CA . GLY A 1 77 ? 12.845 18.877 45.352 1.00 16.38 77 GLY A CA 1
ATOM 753 C C . GLY A 1 77 ? 13.728 19.264 44.184 1.00 10.69 77 GLY A C 1
ATOM 754 O O . GLY A 1 77 ? 13.410 18.975 43.035 1.00 19.85 77 GLY A O 1
ATOM 756 N N . ASP A 1 78 ? 14.894 19.812 44.485 1.00 18.49 78 ASP A N 1
ATOM 757 C CA . ASP A 1 78 ? 15.760 20.363 43.448 1.00 27.10 78 ASP A CA 1
ATOM 758 C C . ASP A 1 78 ? 16.941 19.440 43.174 1.00 14.84 78 ASP A C 1
ATOM 759 O O . ASP A 1 78 ? 17.843 19.785 42.401 1.00 24.94 78 ASP A O 1
ATOM 765 N N . THR A 1 79 ? 16.903 18.243 43.748 1.00 8.65 79 THR A N 1
ATOM 766 C CA . THR A 1 79 ? 17.995 17.306 43.574 1.00 9.53 79 THR A CA 1
ATOM 767 C C . THR A 1 79 ? 17.472 16.050 42.930 1.00 13.15 79 THR A C 1
ATOM 768 O O . THR A 1 79 ? 16.408 15.571 43.306 1.00 12.67 79 THR A O 1
ATOM 774 N N . SER A 1 80 ? 18.178 15.571 41.908 1.00 14.04 80 SER A N 1
ATOM 775 C CA . SER A 1 80 ? 17.873 14.283 41.299 1.00 7.91 80 SER A CA 1
ATOM 776 C C . SER A 1 80 ? 18.896 13.245 41.729 1.00 11.48 80 SER A C 1
ATOM 777 O O . SER A 1 80 ? 20.043 13.581 42.030 1.00 9.84 80 SER A O 1
ATOM 782 N N . TYR A 1 81 ? 18.481 11.982 41.724 1.00 9.28 81 TYR A N 1
ATOM 783 C CA . TYR A 1 81 ? 19.354 10.878 42.084 1.00 16.38 81 TYR A CA 1
ATOM 784 C C . TYR A 1 81 ? 19.228 9.837 40.997 1.00 9.94 81 TYR A C 1
ATOM 785 O O . TYR A 1 81 ? 18.122 9.476 40.609 1.00 13.01 81 TYR A O 1
ATOM 796 N N . PHE A 1 82 ? 20.355 9.374 40.482 1.00 7.39 82 PHE A N 1
ATOM 797 C CA . PHE A 1 82 ? 20.346 8.320 39.464 1.00 5.56 82 PHE A CA 1
ATOM 798 C C . PHE A 1 82 ? 21.234 7.170 39.900 1.00 8.12 82 PHE A C 1
ATOM 799 O O . PHE A 1 82 ? 22.286 7.377 40.532 1.00 8.66 82 PHE A O 1
ATOM 808 N N . PHE A 1 83 ? 20.815 5.957 39.549 1.00 8.61 83 PHE A N 1
ATOM 809 C CA . PHE A 1 83 ? 21.661 4.780 39.735 1.00 8.60 83 PHE A CA 1
ATOM 810 C C . PHE A 1 83 ? 22.925 4.898 38.895 1.00 12.41 83 PHE A C 1
ATOM 811 O O . PHE A 1 83 ? 22.967 5.590 37.869 1.00 14.44 83 PHE A O 1
ATOM 820 N N . ASN A 1 84 ? 23.973 4.262 39.382 1.00 15.63 84 ASN A N 1
ATOM 821 C CA . ASN A 1 84 ? 25.253 4.289 38.718 1.00 13.97 84 ASN A CA 1
ATOM 822 C C . ASN A 1 84 ? 25.295 3.163 37.697 1.00 23.93 84 ASN A C 1
ATOM 823 O O . ASN A 1 84 ? 25.909 2.118 37.921 1.00 21.66 84 ASN A O 1
ATOM 831 N N . GLU A 1 85 ? 24.610 3.384 36.583 1.00 23.96 85 GLU A N 1
ATOM 832 C CA . GLU A 1 85 ? 24.637 2.458 35.475 1.00 17.61 85 GLU A CA 1
ATOM 833 C C . GLU A 1 85 ? 24.329 3.171 34.168 1.00 15.22 85 GLU A C 1
ATOM 834 O O . GLU A 1 85 ? 23.741 4.255 34.156 1.00 15.37 85 GLU A O 1
ATOM 841 N N . ALA A 1 86 ? 24.643 2.504 33.065 1.00 18.13 86 ALA A N 1
ATOM 842 C CA . ALA A 1 86 ? 24.657 3.147 31.756 1.00 29.85 86 ALA A CA 1
ATOM 843 C C . ALA A 1 86 ? 23.258 3.582 31.321 1.00 14.12 86 ALA A C 1
ATOM 844 O O . ALA A 1 86 ? 23.075 4.700 30.850 1.00 14.86 86 ALA A O 1
ATOM 847 N N . SER A 1 87 ? 22.256 2.745 31.572 1.00 10.23 87 SER A N 1
ATOM 848 C CA . SER A 1 87 ? 20.891 3.111 31.206 1.00 24.21 87 SER A CA 1
ATOM 849 C C . SER A 1 87 ? 20.379 4.305 32.033 1.00 24.31 87 SER A C 1
ATOM 850 O O . SER A 1 87 ? 19.620 5.142 31.525 1.00 13.81 87 SER A O 1
ATOM 855 N N . ALA A 1 88 ? 20.815 4.402 33.292 1.00 17.50 88 ALA A N 1
ATOM 856 C CA . ALA A 1 88 ? 20.465 5.554 34.120 1.00 15.24 88 ALA A CA 1
ATOM 857 C C . ALA A 1 88 ? 21.096 6.856 33.631 1.00 10.65 88 ALA A C 1
ATOM 858 O O . ALA A 1 88 ? 20.470 7.922 33.694 1.00 17.64 88 ALA A O 1
ATOM 861 N N . THR A 1 89 ? 22.329 6.795 33.131 1.00 28.34 89 THR A N 1
ATOM 862 C CA . THR A 1 89 ? 22.965 8.016 32.608 1.00 48.32 89 THR A CA 1
ATOM 863 C C . THR A 1 89 ? 22.320 8.494 31.302 1.00 11.82 89 THR A C 1
ATOM 864 O O . THR A 1 89 ? 22.171 9.698 31.079 1.00 20.41 89 THR A O 1
ATOM 870 N N . GLU A 1 90 ? 21.848 7.551 30.496 1.00 12.48 90 GLU A N 1
ATOM 871 C CA . GLU A 1 90 ? 21.006 7.868 29.350 1.00 12.94 90 GLU A CA 1
ATOM 872 C C . GLU A 1 90 ? 19.710 8.531 29.800 1.00 14.41 90 GLU A C 1
ATOM 873 O O . GLU A 1 90 ? 19.365 9.620 29.335 1.00 18.71 90 GLU A O 1
ATOM 880 N N . ALA A 1 91 ? 19.051 7.928 30.788 1.00 14.39 91 ALA A N 1
ATOM 881 C CA . ALA A 1 91 ? 17.838 8.506 31.351 1.00 8.69 91 ALA A CA 1
ATOM 882 C C . ALA A 1 91 ? 18.050 9.968 31.766 1.00 11.31 91 ALA A C 1
ATOM 883 O O . ALA A 1 91 ? 17.212 10.828 31.483 1.00 13.64 91 ALA A O 1
ATOM 886 N N . ALA A 1 92 ? 19.214 10.262 32.346 1.00 12.08 92 ALA A N 1
ATOM 887 C CA . ALA A 1 92 ? 19.506 11.596 32.863 1.00 14.21 92 ALA A CA 1
ATOM 888 C C . ALA A 1 92 ? 19.479 12.676 31.783 1.00 14.75 92 ALA A C 1
ATOM 889 O O . ALA A 1 92 ? 19.439 13.864 32.097 1.00 19.03 92 ALA A O 1
ATOM 892 N N . LYS A 1 93 ? 19.551 12.267 30.520 1.00 12.41 93 LYS A N 1
ATOM 893 C CA . LYS A 1 93 ? 19.485 13.206 29.402 1.00 19.69 93 LYS A CA 1
ATOM 894 C C . LYS A 1 93 ? 18.054 13.685 29.148 1.00 29.16 93 LYS A C 1
ATOM 895 O O . LYS A 1 93 ? 17.833 14.702 28.478 1.00 21.10 93 LYS A O 1
ATOM 905 N N . TYR A 1 94 ? 17.083 12.954 29.685 1.00 13.38 94 TYR A N 1
ATOM 906 C CA . TYR A 1 94 ? 15.695 13.185 29.316 1.00 9.42 94 TYR A CA 1
ATOM 907 C C . TYR A 1 94 ? 14.821 13.614 30.481 1.00 16.80 94 TYR A C 1
ATOM 908 O O . TYR A 1 94 ? 13.966 14.488 30.317 1.00 26.96 94 TYR A O 1
ATOM 919 N N . VAL A 1 95 ? 15.075 13.074 31.671 1.00 13.38 95 VAL A N 1
ATOM 920 C CA . VAL A 1 95 ? 14.208 13.378 32.814 1.00 12.74 95 VAL A CA 1
ATOM 921 C C . VAL A 1 95 ? 14.898 14.247 33.863 1.00 22.52 95 VAL A C 1
ATOM 922 O O . VAL A 1 95 ? 16.112 14.182 34.022 1.00 22.21 95 VAL A O 1
ATOM 927 N N . PHE A 1 96 ? 14.096 15.023 34.594 1.00 13.35 96 PHE A N 1
ATOM 928 C CA . PHE A 1 96 ? 14.551 15.854 35.718 1.00 13.52 96 PHE A CA 1
ATOM 929 C C . PHE A 1 96 ? 15.612 16.871 35.295 1.00 24.22 96 PHE A C 1
ATOM 930 O O . PHE A 1 96 ? 16.503 17.215 36.073 1.00 15.18 96 PHE A O 1
ATOM 939 N N . LYS A 1 97 ? 15.435 17.440 34.108 1.00 33.65 97 LYS A N 1
ATOM 940 C CA . LYS A 1 97 ? 16.467 18.266 33.494 1.00 47.10 97 LYS A CA 1
ATOM 941 C C . LYS A 1 97 ? 16.655 19.608 34.211 1.00 38.37 97 LYS A C 1
ATOM 942 O O . LYS A 1 97 ? 17.727 20.216 34.154 1.00 28.85 97 LYS A O 1
ATOM 952 N N . ASP A 1 98 ? 15.613 20.054 34.898 1.00 19.05 98 ASP A N 1
ATOM 953 C CA . ASP A 1 98 ? 15.635 21.336 35.590 1.00 32.17 98 ASP A CA 1
ATOM 954 C C . ASP A 1 98 ? 16.156 21.225 37.022 1.00 38.81 98 ASP A C 1
ATOM 955 O O . ASP A 1 98 ? 16.227 22.225 37.739 1.00 44.86 98 ASP A O 1
ATOM 961 N N . ALA A 1 99 ? 16.443 20.006 37.470 1.00 35.85 99 ALA A N 1
ATOM 962 C CA . ALA A 1 99 ? 17.022 19.807 38.798 1.00 20.04 99 ALA A CA 1
ATOM 963 C C . ALA A 1 99 ? 18.340 20.587 38.902 1.00 17.74 99 ALA A C 1
ATOM 964 O O . ALA A 1 99 ? 19.120 20.610 37.952 1.00 32.34 99 ALA A O 1
ATOM 967 N N . MET A 1 100 ? 18.577 21.236 40.039 1.00 15.22 100 MET A N 1
ATOM 968 C CA . MET A 1 100 ? 19.799 22.020 40.215 1.00 14.85 100 MET A CA 1
ATOM 969 C C . MET A 1 100 ? 20.997 21.172 40.603 1.00 23.10 100 MET A C 1
ATOM 970 O O . MET A 1 100 ? 22.123 21.438 40.155 1.00 26.96 100 MET A O 1
ATOM 976 N N . ARG A 1 101 ? 20.737 20.198 41.479 1.00 18.27 101 ARG A N 1
ATOM 977 C CA . ARG A 1 101 ? 21.697 19.178 41.921 1.00 23.32 101 ARG A CA 1
ATOM 978 C C . ARG A 1 101 ? 21.338 17.849 41.268 1.00 11.38 101 ARG A C 1
ATOM 979 O O . ARG A 1 101 ? 20.226 17.367 41.464 1.00 20.71 101 ARG A O 1
ATOM 993 N N . LYS A 1 102 ? 22.337 17.180 40.695 1.00 24.53 102 LYS A N 1
ATOM 994 C CA . LYS A 1 102 ? 22.225 15.759 40.348 1.00 14.23 102 LYS A CA 1
ATOM 995 C C . LYS A 1 102 ? 23.289 14.924 41.072 1.00 20.51 102 LYS A C 1
ATOM 996 O O . LYS A 1 102 ? 24.481 15.150 40.897 1.00 16.38 102 LYS A O 1
ATOM 1006 N N . VAL A 1 103 ? 22.864 13.929 41.841 1.00 13.90 103 VAL A N 1
ATOM 1007 C CA . VAL A 1 103 ? 23.814 12.993 42.424 1.00 15.15 103 VAL A CA 1
ATOM 1008 C C . VAL A 1 103 ? 23.692 11.599 41.804 1.00 15.79 103 VAL A C 1
ATOM 1009 O O . VAL A 1 103 ? 22.601 11.178 41.395 1.00 14.21 103 VAL A O 1
ATOM 1014 N N . THR A 1 104 ? 24.842 10.998 41.519 1.00 10.72 104 THR A N 1
ATOM 1015 C CA . THR A 1 104 ? 24.888 9.619 41.057 1.00 15.15 104 THR A CA 1
ATOM 1016 C C . THR A 1 104 ? 25.118 8.697 42.257 1.00 18.71 104 THR A C 1
ATOM 1017 O O . THR A 1 104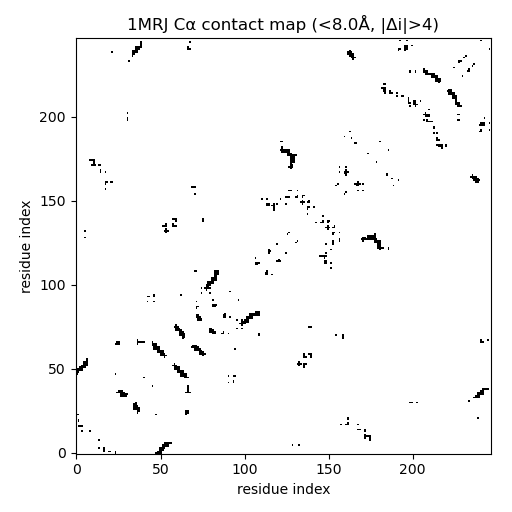 ? 25.939 8.996 43.130 1.00 13.88 104 THR A O 1
ATOM 1023 N N . LEU A 1 105 ? 24.202 7.753 42.432 1.00 9.48 105 LEU A N 1
ATOM 1024 C CA . LEU A 1 105 ? 24.256 6.854 43.577 1.00 8.00 105 LEU A CA 1
ATOM 1025 C C . LEU A 1 105 ? 25.431 5.912 43.384 1.00 14.35 105 LEU A C 1
ATOM 1026 O O . LEU A 1 105 ? 25.846 5.660 42.256 1.00 18.63 105 LEU A O 1
ATOM 1032 N N . PRO A 1 106 ? 25.993 5.380 44.493 1.00 20.88 106 PRO A N 1
ATOM 1033 C CA . PRO A 1 106 ? 27.221 4.574 44.430 1.00 17.66 106 PRO A CA 1
ATOM 1034 C C . PRO A 1 106 ? 27.014 3.138 43.986 1.00 13.54 106 PRO A C 1
ATOM 1035 O O . PRO A 1 106 ? 27.896 2.303 44.153 1.00 26.71 106 PRO A O 1
ATOM 1039 N N . TYR A 1 107 ? 25.838 2.836 43.451 1.00 8.79 107 TYR A N 1
ATOM 1040 C CA . TYR A 1 107 ? 25.521 1.480 43.049 1.00 11.17 107 TYR A CA 1
ATOM 1041 C C . TYR A 1 107 ? 24.527 1.550 41.919 1.00 19.10 107 TYR A C 1
ATOM 1042 O O . TYR A 1 107 ? 23.880 2.586 41.727 1.00 13.15 107 TYR A O 1
ATOM 1053 N N . SER A 1 108 ? 24.503 0.490 41.115 1.00 16.13 108 SER A N 1
ATOM 1054 C CA . SER A 1 108 ? 23.473 0.272 40.110 1.00 13.14 108 SER A CA 1
ATOM 1055 C C . SER A 1 108 ? 22.177 -0.156 40.807 1.00 10.12 108 SER A C 1
ATOM 1056 O O . SER A 1 108 ? 22.157 -0.394 42.028 1.00 15.46 108 SER A O 1
ATOM 1061 N N . GLY A 1 109 ? 21.123 -0.334 40.020 1.00 12.19 109 GLY A N 1
ATOM 1062 C CA . GLY A 1 109 ? 19.823 -0.643 40.576 1.00 14.78 109 GLY A CA 1
ATOM 1063 C C . GLY A 1 109 ? 19.498 -2.122 40.706 1.00 12.01 109 GLY A C 1
ATOM 1064 O O . GLY A 1 109 ? 18.330 -2.486 40.807 1.00 23.35 109 GLY A O 1
ATOM 1066 N N . ASN A 1 110 ? 20.496 -2.996 40.663 1.00 8.30 110 ASN A N 1
ATOM 1067 C CA . ASN A 1 110 ? 20.173 -4.415 40.711 1.00 11.46 110 ASN A CA 1
ATOM 1068 C C . ASN A 1 110 ? 20.203 -4.908 42.145 1.00 8.07 110 ASN A C 1
ATOM 1069 O O . ASN A 1 110 ? 20.920 -4.364 42.981 1.00 10.06 110 ASN A O 1
ATOM 1077 N N . TYR A 1 111 ? 19.418 -5.940 42.430 1.00 4.70 111 TYR A N 1
ATOM 1078 C CA . TYR A 1 111 ? 19.232 -6.402 43.811 1.00 4.39 111 TYR A CA 1
ATOM 1079 C C . TYR A 1 111 ? 20.509 -6.843 44.501 1.00 11.44 111 TYR A C 1
ATOM 1080 O O . TYR A 1 111 ? 20.596 -6.751 45.716 1.00 9.85 111 TYR A O 1
ATOM 1091 N N . GLU A 1 112 ? 21.428 -7.475 43.778 1.00 10.99 112 GLU A N 1
ATOM 1092 C CA . GLU A 1 112 ? 22.607 -7.984 44.463 1.00 11.62 112 GLU A CA 1
ATOM 1093 C C . GLU A 1 112 ? 23.446 -6.819 44.980 1.00 9.43 112 GLU A C 1
ATOM 1094 O O . GLU A 1 112 ? 23.848 -6.828 46.140 1.00 17.09 112 GLU A O 1
ATOM 1101 N N . ARG A 1 113 ? 23.538 -5.742 44.195 1.00 13.91 113 ARG A N 1
ATOM 1102 C CA . ARG A 1 113 ? 24.195 -4.507 44.645 1.00 19.58 113 ARG A CA 1
ATOM 1103 C C . ARG A 1 113 ? 23.468 -3.861 45.833 1.00 20.16 113 ARG A C 1
ATOM 1104 O O . ARG A 1 113 ? 24.091 -3.431 46.806 1.00 16.30 113 ARG A O 1
ATOM 1118 N N . LEU A 1 114 ? 22.157 -3.719 45.690 1.00 8.35 114 LEU A N 1
ATOM 1119 C CA . LEU A 1 114 ? 21.330 -3.052 46.673 1.00 12.06 114 LEU A CA 1
ATOM 1120 C C . LEU A 1 114 ? 21.308 -3.794 48.005 1.00 16.75 114 LEU A C 1
ATOM 1121 O O . LEU A 1 114 ? 21.360 -3.167 49.071 1.00 11.47 114 LEU A O 1
ATOM 1127 N N . GLN A 1 115 ? 21.205 -5.124 47.950 1.00 11.89 115 GLN A N 1
ATOM 1128 C CA . GLN A 1 115 ? 21.191 -5.924 49.176 1.00 8.85 115 GLN A CA 1
ATOM 1129 C C . GLN A 1 115 ? 22.525 -5.842 49.912 1.00 13.03 115 GLN A C 1
ATOM 1130 O O . GLN A 1 115 ? 22.565 -5.726 51.139 1.00 11.04 115 GLN A O 1
ATOM 1139 N N . THR A 1 116 ? 23.609 -5.908 49.149 1.00 14.60 116 THR A N 1
ATOM 1140 C CA . THR A 1 116 ? 24.947 -5.671 49.676 1.00 11.50 116 THR A CA 1
ATOM 1141 C C . THR A 1 116 ? 25.067 -4.293 50.334 1.00 11.75 116 THR A C 1
ATOM 1142 O O . THR A 1 116 ? 25.574 -4.172 51.452 1.00 14.52 116 THR A O 1
ATOM 1148 N N . ALA A 1 117 ? 24.630 -3.266 49.618 1.00 14.96 117 ALA A N 1
ATOM 1149 C CA . ALA A 1 117 ? 24.635 -1.908 50.137 1.00 24.85 117 ALA A CA 1
ATOM 1150 C C . ALA A 1 117 ? 23.771 -1.789 51.384 1.00 36.01 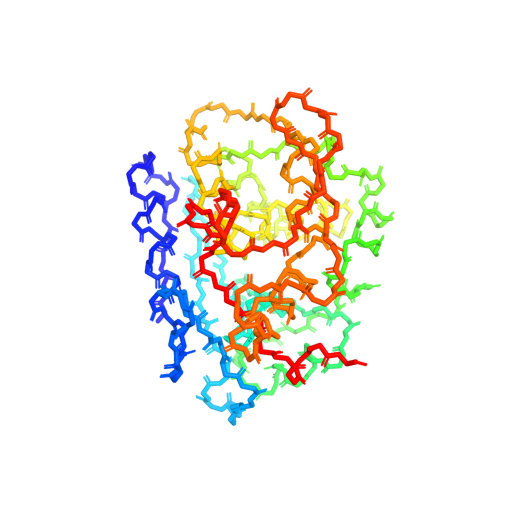117 ALA A C 1
ATOM 1151 O O . ALA A 1 117 ? 24.170 -1.157 52.354 1.00 18.84 117 ALA A O 1
ATOM 1154 N N . ALA A 1 118 ? 22.594 -2.404 51.364 1.00 8.90 118 ALA A N 1
ATOM 1155 C CA . ALA A 1 118 ? 21.681 -2.283 52.490 1.00 7.64 118 ALA A CA 1
ATOM 1156 C C . ALA A 1 118 ? 22.158 -3.147 53.648 1.00 10.24 118 ALA A C 1
ATOM 1157 O O . ALA A 1 118 ? 21.817 -2.885 54.798 1.00 18.32 118 ALA A O 1
ATOM 1160 N N . GLY A 1 119 ? 22.894 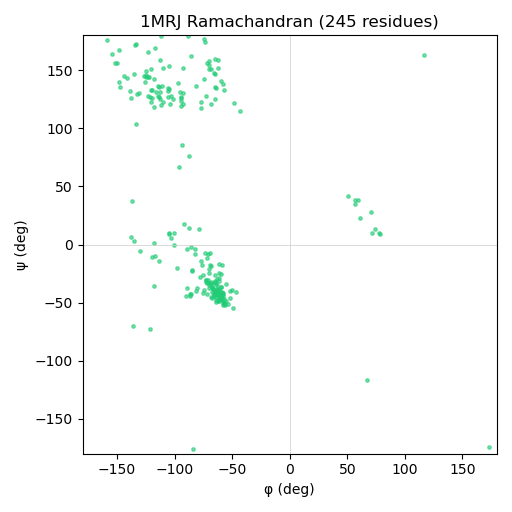-4.208 53.334 1.00 18.40 119 GLY A N 1
ATOM 1161 C CA . GLY A 1 119 ? 23.305 -5.153 54.359 1.00 16.30 119 GLY A CA 1
ATOM 1162 C C . GLY A 1 119 ? 22.132 -5.969 54.877 1.00 33.82 119 GLY A C 1
ATOM 1163 O O . GLY A 1 119 ? 22.136 -6.438 56.018 1.00 15.49 119 GLY A O 1
ATOM 1165 N N . LYS A 1 120 ? 21.135 -6.157 54.019 1.00 13.77 120 LYS A N 1
ATOM 1166 C CA . LYS A 1 120 ? 19.911 -6.879 54.368 1.00 17.13 120 LYS A CA 1
ATOM 1167 C C . LYS A 1 120 ? 19.426 -7.566 53.080 1.00 11.33 120 LYS A C 1
ATOM 1168 O O . LYS A 1 120 ? 19.573 -7.001 51.997 1.00 10.64 120 LYS A O 1
ATOM 1178 N N . ILE A 1 121 ? 18.940 -8.802 53.193 1.00 11.52 121 ILE A N 1
ATOM 1179 C CA . ILE A 1 121 ? 18.339 -9.483 52.044 1.00 13.85 121 ILE A CA 1
ATOM 1180 C C . ILE A 1 121 ? 16.875 -9.095 51.956 1.00 13.43 121 ILE A C 1
ATOM 1181 O O . ILE A 1 121 ? 16.289 -8.609 52.944 1.00 9.93 121 ILE A O 1
ATOM 1187 N N . ARG A 1 122 ? 16.289 -9.317 50.781 1.00 9.32 122 ARG A N 1
ATOM 1188 C CA . ARG A 1 122 ? 14.915 -8.912 50.501 1.00 8.62 122 ARG A CA 1
ATOM 1189 C C . ARG A 1 122 ? 13.880 -9.509 51.469 1.00 6.48 122 ARG A C 1
ATOM 1190 O O . ARG A 1 122 ? 12.965 -8.798 51.903 1.00 9.45 122 ARG A O 1
ATOM 1204 N N . GLU A 1 123 ? 14.030 -10.789 51.805 1.00 6.59 123 GLU A N 1
ATOM 1205 C CA . GLU A 1 123 ? 13.127 -11.439 52.751 1.00 8.84 123 GLU A CA 1
ATOM 1206 C C . GLU A 1 123 ? 13.072 -10.798 54.139 1.00 7.15 123 GLU A C 1
ATOM 1207 O O . GLU A 1 123 ? 12.149 -11.069 54.901 1.00 9.19 123 GLU A O 1
ATOM 1214 N N . ASN A 1 124 ? 14.067 -9.977 54.472 1.00 5.46 124 ASN A N 1
ATOM 1215 C CA . ASN A 1 124 ? 14.113 -9.359 55.788 1.00 5.13 124 ASN A CA 1
ATOM 1216 C C . ASN A 1 124 ? 13.728 -7.892 55.801 1.00 10.87 124 ASN A C 1
ATOM 1217 O O . ASN A 1 124 ? 13.806 -7.236 56.833 1.00 11.20 124 ASN A O 1
ATOM 1225 N N . ILE A 1 125 ? 13.218 -7.399 54.688 1.00 8.08 125 ILE A N 1
ATOM 1226 C CA . ILE A 1 125 ? 12.839 -6.000 54.571 1.00 5.46 125 ILE A CA 1
ATOM 1227 C C . ILE A 1 125 ? 11.321 -5.861 54.462 1.00 6.99 125 ILE A C 1
ATOM 1228 O O . ILE A 1 125 ? 10.696 -6.421 53.551 1.00 6.15 125 ILE A O 1
ATOM 1234 N N . PRO A 1 126 ? 10.700 -5.130 55.419 1.00 8.87 126 PRO A N 1
ATOM 1235 C CA . PRO A 1 126 ? 9.230 -5.055 55.468 1.00 12.26 126 PRO A CA 1
ATOM 1236 C C . PRO A 1 126 ? 8.624 -4.369 54.224 1.00 8.64 126 PRO A C 1
ATOM 1237 O O . PRO A 1 126 ? 9.159 -3.370 53.728 1.00 9.81 126 PRO A O 1
ATOM 1241 N N . LEU A 1 127 ? 7.570 -4.975 53.674 1.00 9.70 127 LEU A N 1
ATOM 1242 C CA . LEU A 1 127 ? 6.730 -4.307 52.675 1.00 8.92 127 LEU A CA 1
ATOM 1243 C C . LEU A 1 127 ? 5.316 -4.013 53.210 1.00 8.98 127 LEU A C 1
ATOM 1244 O O . LEU A 1 127 ? 4.987 -4.311 54.368 1.00 8.05 127 LEU A O 1
ATOM 1250 N N . GLY A 1 128 ? 4.496 -3.407 52.369 1.00 5.78 128 GLY A N 1
ATOM 1251 C CA . GLY A 1 128 ? 3.229 -2.873 52.829 1.00 8.51 128 GLY A CA 1
ATOM 1252 C C . GLY A 1 128 ? 3.192 -1.366 52.671 1.00 5.89 128 GLY A C 1
ATOM 1253 O O . GLY A 1 128 ? 4.237 -0.714 52.514 1.00 7.77 128 GLY A O 1
ATOM 1255 N N . LEU A 1 129 ? 1.997 -0.788 52.722 1.00 4.80 129 LEU A N 1
ATOM 1256 C CA . LEU A 1 129 ? 1.870 0.651 52.482 1.00 3.96 129 LEU A CA 1
ATOM 1257 C C . LEU A 1 129 ? 2.587 1.537 53.500 1.00 7.25 129 LEU A C 1
ATOM 1258 O O . LEU A 1 129 ? 3.302 2.466 53.099 1.00 6.90 129 LEU A O 1
ATOM 1264 N N . PRO A 1 130 ? 2.577 1.167 54.807 1.00 6.87 130 PRO A N 1
ATOM 1265 C CA . PRO A 1 130 ? 3.374 1.955 55.743 1.00 7.88 130 PRO A CA 1
ATOM 1266 C C . PRO A 1 130 ? 4.875 1.896 55.451 1.00 5.79 130 PRO A C 1
ATOM 1267 O O . PRO A 1 130 ? 5.596 2.854 55.706 1.00 8.69 130 PRO A O 1
ATOM 1271 N N . ALA A 1 131 ? 5.323 0.778 54.879 1.00 6.30 131 ALA A N 1
ATOM 1272 C CA . ALA A 1 131 ? 6.722 0.629 54.482 1.00 11.30 131 ALA A CA 1
ATOM 1273 C C . ALA A 1 131 ? 7.071 1.580 53.324 1.00 10.10 131 ALA A C 1
ATOM 1274 O O . ALA A 1 131 ? 8.179 2.133 53.257 1.00 5.29 131 ALA A O 1
ATOM 1277 N N . LEU A 1 132 ? 6.120 1.759 52.410 1.00 5.87 132 LEU A N 1
ATOM 1278 C CA . LEU A 1 132 ? 6.305 2.672 51.287 1.00 4.99 132 LEU A CA 1
ATOM 1279 C C . LEU A 1 132 ? 6.364 4.140 51.752 1.00 9.16 132 LEU A C 1
ATOM 1280 O O . LEU A 1 132 ? 7.238 4.889 51.336 1.00 8.31 132 LEU A O 1
ATOM 1286 N N . ASP A 1 133 ? 5.519 4.511 52.707 1.00 5.25 133 ASP A N 1
ATOM 1287 C CA . ASP A 1 133 ? 5.603 5.826 53.342 1.00 5.32 133 ASP A CA 1
ATOM 1288 C C . ASP A 1 133 ? 7.007 6.111 53.906 1.00 8.78 133 ASP A C 1
ATOM 1289 O O . ASP A 1 133 ? 7.599 7.168 53.652 1.00 10.17 133 ASP A O 1
ATOM 1295 N N . SER A 1 134 ? 7.513 5.161 54.691 1.00 6.09 134 SER A N 1
ATOM 1296 C CA . SER A 1 134 ? 8.840 5.242 55.294 1.00 9.60 134 SER A CA 1
ATOM 1297 C C . SER A 1 134 ? 9.955 5.361 54.235 1.00 4.97 134 SER A C 1
ATOM 1298 O O . SER A 1 134 ? 10.882 6.153 54.390 1.00 7.03 134 SER A O 1
ATOM 1303 N N . ALA A 1 135 ? 9.863 4.563 53.173 1.00 9.41 135 ALA A N 1
ATOM 1304 C CA . ALA A 1 135 ? 10.821 4.646 52.073 1.00 11.92 135 ALA A CA 1
ATOM 1305 C C . ALA A 1 135 ? 10.808 6.048 51.417 1.00 7.61 135 ALA A C 1
ATOM 1306 O O . ALA A 1 135 ? 11.861 6.614 51.141 1.00 7.08 135 ALA A O 1
ATOM 1309 N N . ILE A 1 136 ? 9.621 6.590 51.161 1.00 5.25 136 ILE A N 1
ATOM 1310 C CA . ILE A 1 136 ? 9.529 7.921 50.589 1.00 2.00 136 ILE A CA 1
ATOM 1311 C C . ILE A 1 136 ? 10.176 8.965 51.503 1.00 3.83 136 ILE A C 1
ATOM 1312 O O . ILE A 1 136 ? 10.909 9.840 51.036 1.00 8.79 136 ILE A O 1
ATOM 1318 N N . THR A 1 137 ? 9.958 8.844 52.806 1.00 9.10 137 THR A N 1
ATOM 1319 C CA . THR A 1 137 ? 10.558 9.788 53.754 1.00 8.69 137 THR A CA 1
ATOM 1320 C C . THR A 1 137 ? 12.091 9.724 53.725 1.00 5.48 137 THR A C 1
ATOM 1321 O O . THR A 1 137 ? 12.780 10.758 53.604 1.00 9.37 137 THR A O 1
ATOM 1327 N N . THR A 1 138 ? 12.595 8.492 53.695 1.00 7.45 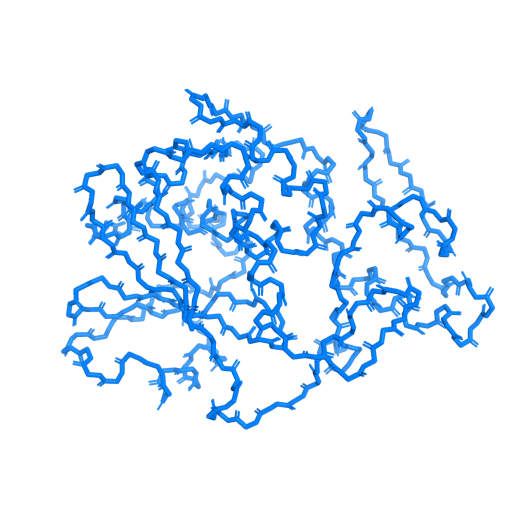138 THR A N 1
ATOM 1328 C CA . THR A 1 138 ? 14.020 8.217 53.679 1.00 5.30 138 THR A CA 1
ATOM 1329 C C . THR A 1 138 ? 14.697 8.710 52.425 1.00 13.33 138 THR A C 1
ATOM 1330 O O . THR A 1 138 ? 15.797 9.240 52.494 1.00 14.17 138 THR A O 1
ATOM 1336 N N . LEU A 1 139 ? 14.043 8.544 51.279 1.00 5.30 139 LEU A N 1
ATOM 1337 C CA . LEU A 1 139 ? 14.577 9.072 50.024 1.00 8.71 139 LEU A CA 1
ATOM 1338 C C . LEU A 1 139 ? 14.436 10.592 49.880 1.00 7.44 139 LEU A C 1
ATOM 1339 O O . LEU A 1 139 ? 15.312 11.254 49.307 1.00 11.83 139 LEU A O 1
ATOM 1345 N N . PHE A 1 140 ? 13.304 11.135 50.322 1.00 8.44 140 PHE A N 1
ATOM 1346 C CA . PHE A 1 140 ? 13.082 12.584 50.330 1.00 10.41 140 PHE A CA 1
ATOM 1347 C C . PHE A 1 140 ? 14.188 13.299 51.112 1.00 15.47 140 PHE A C 1
ATOM 1348 O O . PHE A 1 140 ? 14.752 14.287 50.634 1.00 17.56 140 PHE A O 1
ATOM 1357 N N . TYR A 1 141 ? 14.426 12.852 52.345 1.00 12.07 141 TYR A N 1
ATOM 1358 C CA . TYR A 1 141 ? 15.542 13.345 53.152 1.00 21.26 141 TYR A CA 1
ATOM 1359 C C . TYR A 1 141 ? 16.719 12.392 53.014 1.00 21.85 141 TYR A C 1
ATOM 1360 O O . TYR A 1 141 ? 17.101 11.708 53.972 1.00 17.26 141 TYR A O 1
ATOM 1371 N N . TYR A 1 142 ? 17.278 12.342 51.811 1.00 13.44 142 TYR A N 1
ATOM 1372 C CA . TYR A 1 142 ? 18.310 11.378 51.460 1.00 10.54 142 TYR A CA 1
ATOM 1373 C C . TYR A 1 142 ? 19.388 11.186 52.528 1.00 22.23 142 TYR A C 1
ATOM 1374 O O . TYR A 1 142 ? 20.184 12.079 52.816 1.00 22.52 142 TYR A O 1
ATOM 1385 N N . ASN A 1 143 ? 19.428 9.984 53.077 1.00 31.70 143 ASN A N 1
ATOM 1386 C CA . ASN A 1 143 ? 20.530 9.554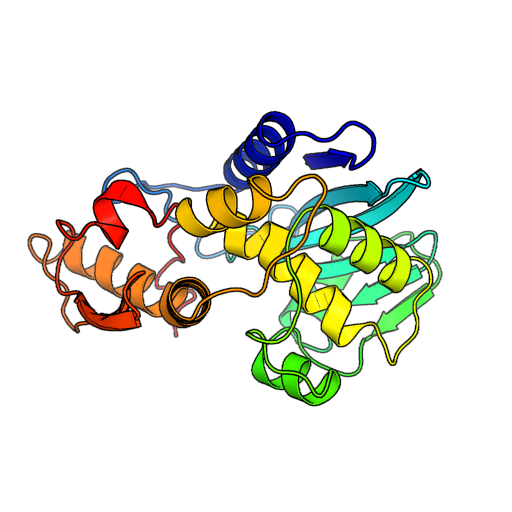 53.915 1.00 31.35 143 ASN A CA 1
ATOM 1387 C C . ASN A 1 143 ? 21.161 8.374 53.199 1.00 15.67 143 ASN A C 1
ATOM 1388 O O . ASN A 1 143 ? 20.519 7.339 52.996 1.00 23.85 143 ASN A O 1
ATOM 1396 N N . ALA A 1 144 ? 22.425 8.531 52.828 1.00 14.12 144 ALA A N 1
ATOM 1397 C CA . ALA A 1 144 ? 23.139 7.518 52.058 1.00 17.44 144 ALA A CA 1
ATOM 1398 C C . ALA A 1 144 ? 22.943 6.117 52.629 1.00 25.15 144 ALA A C 1
ATOM 1399 O O . ALA A 1 144 ? 22.699 5.166 51.896 1.00 44.64 144 ALA A O 1
ATOM 1402 N N . ASN A 1 145 ? 22.974 6.020 53.955 1.00 37.33 145 ASN A N 1
ATOM 1403 C CA . ASN A 1 145 ? 23.047 4.733 54.632 1.00 34.26 145 ASN A CA 1
ATOM 1404 C C . ASN A 1 145 ? 21.712 4.028 54.787 1.00 30.92 145 ASN A C 1
ATOM 1405 O O . ASN A 1 145 ? 21.664 2.905 55.300 1.00 23.56 145 ASN A O 1
ATOM 1413 N N . SER A 1 146 ? 20.626 4.716 54.443 1.00 16.47 146 SER A N 1
ATOM 1414 C CA . SER A 1 146 ? 19.289 4.116 54.488 1.00 38.62 146 SER A CA 1
ATOM 1415 C C . SER A 1 146 ? 18.686 3.970 53.084 1.00 11.59 146 SER A C 1
ATOM 1416 O O . SER A 1 146 ? 17.743 3.212 52.870 1.00 13.84 146 SER A O 1
ATOM 1421 N N . ALA A 1 147 ? 19.298 4.642 52.119 1.00 12.26 147 ALA A N 1
ATOM 1422 C CA . ALA A 1 147 ? 18.753 4.716 50.774 1.00 12.04 147 ALA A CA 1
ATOM 1423 C C . ALA A 1 147 ? 18.557 3.350 50.089 1.00 12.75 147 ALA A C 1
ATOM 1424 O O . ALA A 1 147 ? 17.543 3.120 49.423 1.00 10.02 147 ALA A O 1
ATOM 1427 N N . ALA A 1 148 ? 19.505 2.434 50.252 1.00 7.70 148 ALA A N 1
ATOM 1428 C CA . ALA A 1 148 ? 19.442 1.183 49.514 1.00 7.56 148 ALA A CA 1
ATOM 1429 C C . ALA A 1 148 ? 18.220 0.348 49.897 1.00 8.44 148 ALA A C 1
ATOM 1430 O O . ALA A 1 148 ? 17.499 -0.160 49.022 1.00 8.81 148 ALA A O 1
ATOM 1433 N N . SER A 1 149 ? 17.976 0.239 51.203 1.00 8.34 149 SER A N 1
ATOM 1434 C CA . SER A 1 149 ? 16.813 -0.477 51.717 1.00 9.44 149 SER A CA 1
ATOM 1435 C C . SER A 1 149 ? 15.522 0.197 51.240 1.00 16.81 149 SER A C 1
ATOM 1436 O O . SER A 1 149 ? 14.600 -0.482 50.786 1.00 9.08 149 SER A O 1
ATOM 1441 N N . ALA A 1 150 ? 15.484 1.531 51.299 1.00 9.15 150 ALA A N 1
ATOM 1442 C CA . ALA A 1 150 ? 14.319 2.286 50.840 1.00 4.30 150 ALA A CA 1
ATOM 1443 C C . ALA A 1 150 ? 14.081 2.112 49.342 1.00 8.21 150 ALA A C 1
ATOM 1444 O O . ALA A 1 150 ? 12.931 2.045 48.898 1.00 6.62 150 ALA A O 1
ATOM 1447 N N . LEU A 1 151 ? 15.155 2.096 48.555 1.00 4.05 151 LEU A N 1
ATOM 1448 C CA . LEU A 1 151 ? 15.017 1.854 47.125 1.00 10.37 151 LEU A CA 1
ATOM 1449 C C . LEU A 1 151 ? 14.453 0.460 46.833 1.00 7.52 151 LEU A C 1
ATOM 1450 O O . LEU A 1 151 ? 13.626 0.313 45.931 1.00 7.89 151 LEU A O 1
ATOM 1456 N N . MET A 1 152 ? 14.808 -0.537 47.653 1.00 6.74 152 MET A N 1
ATOM 1457 C CA . MET A 1 152 ? 14.244 -1.881 47.483 1.00 6.67 152 MET A CA 1
ATOM 1458 C C . MET A 1 152 ? 12.770 -1.975 47.807 1.00 3.72 152 MET A C 1
ATOM 1459 O O . MET A 1 152 ? 12.020 -2.582 47.065 1.00 6.53 152 MET A O 1
ATOM 1465 N N . VAL A 1 153 ? 12.324 -1.195 48.777 1.00 4.14 153 VAL A N 1
ATOM 1466 C CA . VAL A 1 153 ? 10.889 -1.128 49.041 1.00 8.75 153 VAL A CA 1
ATOM 1467 C C . VAL A 1 153 ? 10.197 -0.436 47.856 1.00 7.96 153 VAL A C 1
ATOM 1468 O O . VAL A 1 153 ? 9.174 -0.911 47.365 1.00 7.46 153 VAL A O 1
ATOM 1473 N N . LEU A 1 154 ? 10.774 0.671 47.400 1.00 4.98 154 LEU A N 1
ATOM 1474 C CA . LEU A 1 154 ? 10.213 1.429 46.299 1.00 4.31 154 LEU A CA 1
ATOM 1475 C C . LEU A 1 154 ? 10.085 0.535 45.051 1.00 2.00 154 LEU A C 1
ATOM 1476 O O . LEU A 1 154 ? 9.016 0.476 44.422 1.00 7.03 154 LEU A O 1
ATOM 1482 N N . ILE A 1 155 ? 11.165 -0.157 44.693 1.00 6.07 155 ILE A N 1
ATOM 1483 C CA . ILE A 1 155 ? 11.166 -0.998 43.490 1.00 6.84 155 ILE A CA 1
ATOM 1484 C C . ILE A 1 155 ? 10.084 -2.078 43.575 1.00 8.44 155 ILE A C 1
ATOM 1485 O O . ILE A 1 155 ? 9.309 -2.285 42.629 1.00 9.59 155 ILE A O 1
ATOM 1491 N N . GLN A 1 156 ? 9.971 -2.698 44.740 1.00 4.91 156 GLN A N 1
ATOM 1492 C CA . GLN A 1 156 ? 9.074 -3.824 44.895 1.00 9.24 156 GLN A CA 1
ATOM 1493 C C . GLN A 1 156 ? 7.620 -3.365 44.912 1.00 8.34 156 GLN A C 1
ATOM 1494 O O . GLN A 1 156 ? 6.734 -4.035 44.380 1.00 8.11 156 GLN A O 1
ATOM 1503 N N . SER A 1 157 ? 7.407 -2.169 45.448 1.00 6.25 157 SER A N 1
ATOM 1504 C CA . SER A 1 157 ? 6.072 -1.592 45.543 1.00 7.46 157 SER A CA 1
ATOM 1505 C C . SER A 1 157 ? 5.558 -1.021 44.206 1.00 15.76 157 SER A C 1
ATOM 1506 O O . SER A 1 157 ? 4.376 -0.693 44.096 1.00 10.13 157 SER A O 1
ATOM 1511 N N . THR A 1 158 ? 6.444 -0.846 43.225 1.00 5.69 158 THR A N 1
ATOM 1512 C CA . THR A 1 158 ? 6.028 -0.235 41.970 1.00 5.61 158 THR A CA 1
ATOM 1513 C C . THR A 1 158 ? 6.306 -1.189 40.814 1.00 11.09 158 THR A C 1
ATOM 1514 O O . THR A 1 158 ? 5.421 -1.935 40.408 1.00 6.67 158 THR A O 1
ATOM 1520 N N . SER A 1 159 ? 7.575 -1.344 40.461 1.00 8.01 159 SER A N 1
ATOM 1521 C CA . SER A 1 159 ? 7.940 -2.215 39.350 1.00 7.56 159 SER A CA 1
ATOM 1522 C C . SER A 1 159 ? 7.465 -3.651 39.538 1.00 8.69 159 SER A C 1
ATOM 1523 O O . SER A 1 159 ? 6.837 -4.218 38.642 1.00 9.11 159 SER A O 1
ATOM 1528 N N . GLU A 1 160 ? 7.782 -4.259 40.677 1.00 6.82 160 GLU A N 1
ATOM 1529 C CA . GLU A 1 160 ? 7.455 -5.665 40.879 1.00 6.75 160 GLU A CA 1
ATOM 1530 C C . GLU A 1 160 ? 5.962 -5.914 41.029 1.00 5.05 160 GLU A C 1
ATOM 1531 O O . GLU A 1 160 ? 5.425 -6.895 40.487 1.00 7.45 160 GLU A O 1
ATOM 1538 N N . ALA A 1 161 ? 5.269 -4.958 41.649 1.00 4.87 161 ALA A N 1
ATOM 1539 C CA . ALA A 1 161 ? 3.814 -4.997 41.723 1.00 4.55 161 ALA A CA 1
ATOM 1540 C C . ALA A 1 161 ? 3.184 -4.898 40.313 1.00 5.34 161 ALA A C 1
ATOM 1541 O O . ALA A 1 161 ? 2.193 -5.585 40.015 1.00 6.86 161 ALA A O 1
ATOM 1544 N N . ALA A 1 162 ? 3.777 -4.067 39.451 1.00 6.42 162 ALA A N 1
ATOM 1545 C CA . ALA A 1 162 ? 3.351 -3.947 38.042 1.00 7.48 162 ALA A CA 1
ATOM 1546 C C . ALA A 1 162 ? 3.484 -5.277 37.274 1.00 4.96 162 ALA A C 1
ATOM 1547 O O . ALA A 1 162 ? 2.618 -5.633 36.470 1.00 5.94 162 ALA A O 1
ATOM 1550 N N . ARG A 1 163 ? 4.572 -5.998 37.526 1.00 3.31 163 ARG A N 1
ATOM 1551 C CA . ARG A 1 163 ? 4.883 -7.232 36.793 1.00 7.96 163 ARG A CA 1
ATOM 1552 C C . ARG A 1 163 ? 3.987 -8.425 37.162 1.00 7.52 163 ARG A C 1
ATOM 1553 O O . ARG A 1 163 ? 3.744 -9.295 36.329 1.00 7.90 163 ARG A O 1
ATOM 1567 N N . TYR A 1 164 ? 3.516 -8.469 38.412 1.00 4.25 164 TYR A N 1
ATOM 1568 C CA . TYR A 1 164 ? 2.818 -9.638 38.938 1.00 9.27 164 TYR A CA 1
ATOM 1569 C C . TYR A 1 164 ? 1.590 -9.230 39.765 1.00 9.25 164 TYR A C 1
ATOM 1570 O O . TYR A 1 164 ? 1.729 -8.552 40.791 1.00 4.64 164 TYR A O 1
ATOM 1581 N N . LYS A 1 165 ? 0.425 -9.775 39.413 1.00 5.81 165 LYS A N 1
ATOM 1582 C CA . LYS A 1 165 ? -0.789 -9.553 40.205 1.00 8.95 165 LYS A CA 1
ATOM 1583 C C . LYS A 1 165 ? -0.653 -10.033 41.654 1.00 8.41 165 LYS A C 1
ATOM 1584 O O . LYS A 1 165 ? -1.139 -9.373 42.573 1.00 10.45 165 LYS A O 1
ATOM 1594 N N . PHE A 1 166 ? 0.046 -11.138 41.867 1.00 6.94 166 PHE A N 1
ATOM 1595 C CA . PHE A 1 166 ? 0.190 -11.662 43.228 1.00 7.81 166 PHE A CA 1
ATOM 1596 C C . PHE A 1 166 ? 0.945 -10.676 44.139 1.00 11.66 166 PHE A C 1
ATOM 1597 O O . PHE A 1 166 ? 0.599 -10.503 45.314 1.00 11.32 166 PHE A O 1
ATOM 1606 N N . ILE A 1 167 ? 1.981 -10.036 43.607 1.00 6.54 167 ILE A N 1
ATOM 1607 C CA . ILE A 1 167 ? 2.760 -9.083 44.413 1.00 7.79 167 ILE A CA 1
ATOM 1608 C C . ILE A 1 167 ? 1.956 -7.798 44.675 1.00 6.57 167 ILE A C 1
ATOM 1609 O O . ILE A 1 167 ? 1.929 -7.296 45.776 1.00 3.79 167 ILE A O 1
ATOM 1615 N N . GLU A 1 168 ? 1.274 -7.298 43.651 1.00 6.32 168 GLU A N 1
ATOM 1616 C CA . GLU A 1 168 ? 0.328 -6.206 43.825 1.00 7.00 168 GLU A CA 1
ATOM 1617 C C . GLU A 1 168 ? -0.643 -6.485 44.976 1.00 8.18 168 GLU A C 1
ATOM 1618 O O . GLU A 1 168 ? -0.784 -5.671 45.901 1.00 9.67 168 GLU A O 1
ATOM 1625 N N . GLN A 1 169 ? -1.309 -7.633 44.908 1.00 5.72 169 GLN A N 1
ATOM 1626 C CA . GLN A 1 169 ? -2.303 -7.999 45.913 1.00 5.06 169 GLN A CA 1
ATOM 1627 C C . GLN A 1 169 ? -1.682 -8.163 47.302 1.00 11.26 169 GLN A C 1
ATOM 1628 O O . GLN A 1 169 ? -2.252 -7.699 48.287 1.00 8.70 169 GLN A O 1
ATOM 1637 N N . GLN A 1 170 ? -0.503 -8.778 47.384 1.00 7.62 170 GLN A N 1
ATOM 1638 C CA . GLN A 1 170 ? 0.153 -8.967 48.677 1.00 7.57 170 GLN A CA 1
ATOM 1639 C C . GLN A 1 170 ? 0.551 -7.644 49.346 1.00 9.90 170 GLN A C 1
ATOM 1640 O O . GLN A 1 170 ? 0.324 -7.464 50.538 1.00 11.06 170 GLN A O 1
ATOM 1649 N N . ILE A 1 171 ? 1.053 -6.690 48.573 1.00 8.37 171 ILE A N 1
ATOM 1650 C CA . ILE A 1 171 ? 1.410 -5.382 49.135 1.00 7.30 171 ILE A CA 1
ATOM 1651 C C . ILE A 1 171 ? 0.163 -4.539 49.424 1.00 9.99 171 ILE A C 1
ATOM 1652 O O . ILE A 1 171 ? 0.071 -3.901 50.474 1.00 7.42 171 ILE A O 1
ATOM 1658 N N . GLY A 1 172 ? -0.809 -4.567 48.516 1.00 8.45 172 GLY A N 1
ATOM 1659 C CA . GLY A 1 172 ? -1.974 -3.711 48.663 1.00 10.62 172 GLY A CA 1
ATOM 1660 C C . GLY A 1 172 ? -2.809 -4.057 49.881 1.00 7.44 172 GLY A C 1
ATOM 1661 O O . GLY A 1 172 ? -3.543 -3.213 50.390 1.00 11.80 172 GLY A O 1
ATOM 1663 N N . LYS A 1 173 ? -2.732 -5.321 50.294 1.00 7.99 173 LYS A N 1
ATOM 1664 C CA . LYS A 1 173 ? -3.484 -5.841 51.424 1.00 13.03 173 LYS A CA 1
ATOM 1665 C C . LYS A 1 173 ? -3.046 -5.164 52.712 1.00 9.76 173 LYS A C 1
ATOM 1666 O O . LYS A 1 173 ? -3.821 -5.091 53.666 1.00 14.31 173 LYS A O 1
ATOM 1676 N N . ARG A 1 174 ? -1.770 -4.791 52.795 1.00 9.04 174 ARG A N 1
ATOM 1677 C CA . ARG A 1 174 ? -1.213 -4.270 54.050 1.00 9.65 174 ARG A CA 1
ATOM 1678 C C . ARG A 1 174 ? -1.272 -2.732 54.108 1.00 14.86 174 ARG A C 1
ATOM 1679 O O . ARG A 1 174 ? -0.336 -2.027 53.744 1.00 10.90 174 ARG A O 1
ATOM 1693 N N . VAL A 1 175 ? -2.409 -2.218 54.558 1.00 18.59 175 VAL A N 1
ATOM 1694 C CA . VAL A 1 175 ? -2.661 -0.782 54.539 1.00 17.05 175 VAL A CA 1
ATOM 1695 C C . VAL A 1 175 ? -2.098 -0.115 55.786 1.00 13.13 175 VAL A C 1
ATOM 1696 O O . VAL A 1 175 ? -1.472 0.935 55.719 1.00 12.50 175 VAL A O 1
ATOM 1701 N N . ASP A 1 176 ? -2.310 -0.781 56.919 1.00 20.26 176 ASP A N 1
ATOM 1702 C CA . ASP A 1 176 ? -1.947 -0.230 58.229 1.00 23.44 176 ASP A CA 1
ATOM 1703 C C . ASP A 1 176 ? -0.901 -1.086 58.953 1.00 15.79 176 ASP A C 1
ATOM 1704 O O . ASP A 1 176 ? -0.469 -0.743 60.031 1.00 17.30 176 ASP A O 1
ATOM 1710 N N . LYS A 1 177 ? -0.461 -2.159 58.295 1.00 8.94 177 LYS A N 1
ATOM 1711 C CA . LYS A 1 177 ? 0.590 -3.024 58.845 1.00 7.14 177 LYS A CA 1
ATOM 1712 C C . LYS A 1 177 ? 1.630 -3.343 57.762 1.00 12.52 177 LYS A C 1
ATOM 1713 O O . LYS A 1 177 ? 1.455 -2.992 56.600 1.00 7.94 177 LYS A O 1
ATOM 1723 N N . THR A 1 178 ? 2.726 -3.970 58.170 1.00 14.54 178 THR A N 1
ATOM 1724 C CA . THR A 1 178 ? 3.764 -4.404 57.241 1.00 7.43 178 THR A CA 1
ATOM 1725 C C . THR A 1 178 ? 4.015 -5.907 57.353 1.00 22.35 178 THR A C 1
ATOM 1726 O O . THR A 1 178 ? 3.661 -6.544 58.358 1.00 13.11 178 THR A O 1
ATOM 1732 N N . PHE A 1 179 ? 4.708 -6.450 56.359 1.00 9.18 179 PHE A N 1
ATOM 1733 C CA . PHE A 1 179 ? 4.948 -7.877 56.292 1.00 12.08 179 PHE A CA 1
ATOM 1734 C C . PHE A 1 179 ? 6.263 -8.168 55.592 1.00 6.68 179 PHE A C 1
ATOM 1735 O O . PHE A 1 179 ? 6.853 -7.282 54.954 1.00 8.94 179 PHE A O 1
ATOM 1744 N N . LEU A 1 180 ? 6.813 -9.334 55.892 1.00 8.24 180 LEU A N 1
ATOM 1745 C CA . LEU A 1 180 ? 8.037 -9.783 55.252 1.00 7.84 180 LEU A CA 1
ATOM 1746 C C . LEU A 1 180 ? 7.623 -10.616 54.054 1.00 5.14 180 LEU A C 1
ATOM 1747 O O . LEU A 1 180 ? 6.753 -11.488 54.165 1.00 11.58 180 LEU A O 1
ATOM 1753 N N . PRO A 1 181 ? 8.198 -10.324 52.880 1.00 9.05 181 PRO A N 1
ATOM 1754 C CA . PRO A 1 181 ? 7.876 -11.086 51.675 1.00 9.64 181 PRO A CA 1
ATOM 1755 C C . PRO A 1 181 ? 8.320 -12.551 51.753 1.00 5.65 181 PRO A C 1
ATOM 1756 O O . PRO A 1 181 ? 9.420 -12.858 52.208 1.00 11.37 181 PRO A O 1
ATOM 1760 N N . SER A 1 182 ? 7.446 -13.456 51.336 1.00 5.55 182 SER A N 1
ATOM 1761 C CA . SER A 1 182 ? 7.794 -14.880 51.278 1.00 13.11 182 SER A CA 1
ATOM 1762 C C . SER A 1 182 ? 8.735 -15.175 50.117 1.00 7.67 182 SER A C 1
ATOM 1763 O O . SER A 1 182 ? 8.872 -14.362 49.195 1.00 9.21 182 SER A O 1
ATOM 1768 N N . LEU A 1 183 ? 9.204 -16.415 50.053 1.00 7.83 183 LEU A N 1
ATOM 1769 C CA . LEU A 1 183 ? 10.040 -16.830 48.942 1.00 6.79 183 LEU A CA 1
ATOM 1770 C C . LEU A 1 183 ? 9.236 -16.931 47.632 1.00 11.10 183 LEU A C 1
ATOM 1771 O O . LEU A 1 183 ? 9.787 -16.745 46.546 1.00 12.42 183 LEU A O 1
ATOM 1777 N N . ALA A 1 184 ? 7.916 -17.070 47.731 1.00 7.23 184 ALA A N 1
ATOM 1778 C CA . ALA A 1 184 ? 7.104 -17.014 46.509 1.00 13.17 184 ALA A CA 1
ATOM 1779 C C . ALA A 1 184 ? 7.282 -15.657 45.804 1.00 10.91 184 ALA A C 1
ATOM 1780 O O . ALA A 1 184 ? 7.538 -15.599 44.610 1.00 7.88 184 ALA A O 1
ATOM 1783 N N . ILE A 1 185 ? 7.197 -14.581 46.582 1.00 12.48 185 ILE A N 1
ATOM 1784 C CA . ILE A 1 185 ? 7.433 -13.228 46.064 1.00 12.74 185 ILE A CA 1
ATOM 1785 C C . ILE A 1 185 ? 8.864 -13.053 45.522 1.00 8.09 185 ILE A C 1
ATOM 1786 O O . ILE A 1 185 ? 9.045 -12.657 44.376 1.00 4.94 185 ILE A O 1
ATOM 1792 N N . ILE A 1 186 ? 9.861 -13.459 46.300 1.00 5.74 186 ILE A N 1
ATOM 1793 C CA . ILE A 1 186 ? 11.252 -13.383 45.866 1.00 4.73 186 ILE A CA 1
ATOM 1794 C C . ILE A 1 186 ? 11.509 -14.178 44.555 1.00 5.88 186 ILE A C 1
ATOM 1795 O O . ILE A 1 186 ? 12.177 -13.677 43.648 1.00 7.60 186 ILE A O 1
ATOM 1801 N N . SER A 1 187 ? 10.952 -15.384 44.424 1.00 9.31 187 SER A N 1
ATOM 1802 C CA . SER A 1 187 ? 11.217 -16.158 43.215 1.00 9.32 187 SER A CA 1
ATOM 1803 C C . SER A 1 187 ? 10.505 -15.577 41.989 1.00 7.80 187 SER A C 1
ATOM 1804 O O . SER A 1 187 ? 11.084 -15.549 40.907 1.00 9.36 187 SER A O 1
ATOM 1809 N N . LEU A 1 188 ? 9.320 -14.997 42.168 1.00 8.25 188 LEU A N 1
ATOM 1810 C CA . LEU A 1 188 ? 8.673 -14.287 41.064 1.00 2.00 188 LEU A CA 1
ATOM 1811 C C . LEU A 1 188 ? 9.550 -13.138 40.608 1.00 9.79 188 LEU A C 1
ATOM 1812 O O . LEU A 1 188 ? 9.759 -12.955 39.411 1.00 11.16 188 LEU A O 1
ATOM 1818 N N . GLU A 1 189 ? 10.072 -12.374 41.566 1.00 4.66 189 GLU A N 1
ATOM 1819 C CA . GLU A 1 189 ? 11.005 -11.288 41.274 1.00 5.64 189 GLU A CA 1
ATOM 1820 C C . GLU A 1 189 ? 12.247 -11.790 40.523 1.00 8.08 189 GLU A C 1
ATOM 1821 O O . GLU A 1 189 ? 12.635 -11.221 39.489 1.00 6.41 189 GLU A O 1
ATOM 1828 N N . ASN A 1 190 ? 12.807 -12.910 40.975 1.00 2.36 190 ASN A N 1
ATOM 1829 C CA . ASN A 1 190 ? 13.996 -13.476 40.345 1.00 6.95 190 ASN A CA 1
ATOM 1830 C C . ASN A 1 190 ? 13.739 -13.955 38.911 1.00 11.30 190 ASN A C 1
ATOM 1831 O O . ASN A 1 190 ? 14.646 -13.938 38.068 1.00 12.50 190 ASN A O 1
ATOM 1839 N N . SER A 1 191 ? 12.513 -14.404 38.657 1.00 7.11 191 SER A N 1
ATOM 1840 C CA . SER A 1 191 ? 12.214 -15.178 37.464 1.00 11.32 191 SER A CA 1
ATOM 1841 C C . SER A 1 191 ? 11.491 -14.440 36.331 1.00 16.47 191 SER A C 1
ATOM 1842 O O . SER A 1 191 ? 11.153 -15.062 35.322 1.00 9.96 191 SER A O 1
ATOM 1847 N N . TRP A 1 192 ? 11.298 -13.130 36.461 1.00 7.79 192 TRP A N 1
ATOM 1848 C CA . TRP A 1 192 ? 10.521 -12.390 35.469 1.00 5.06 192 TRP A CA 1
ATOM 1849 C C . TRP A 1 192 ? 11.092 -12.483 34.052 1.00 7.16 192 TRP A C 1
ATOM 1850 O O . TRP A 1 192 ? 10.359 -12.706 33.104 1.00 6.25 192 TRP A O 1
ATOM 1863 N N . SER A 1 193 ? 12.407 -12.369 33.927 1.00 9.19 193 SER A N 1
ATOM 1864 C CA . SER A 1 193 ? 13.071 -12.352 32.628 1.00 5.30 193 SER A CA 1
ATOM 1865 C C . SER A 1 193 ? 12.916 -13.731 31.997 1.00 13.82 193 SER A C 1
ATOM 1866 O O . SER A 1 193 ? 12.501 -13.852 30.831 1.00 12.52 193 SER A O 1
ATOM 1871 N N . ALA A 1 194 ? 13.159 -14.773 32.797 1.00 8.97 194 ALA A N 1
ATOM 1872 C CA . ALA A 1 194 ? 13.081 -16.151 32.314 1.00 9.27 194 ALA A CA 1
ATOM 1873 C C . ALA A 1 194 ? 11.660 -16.525 31.889 1.00 7.91 194 ALA A C 1
ATOM 1874 O O . ALA A 1 194 ? 11.459 -17.134 30.833 1.00 6.81 194 ALA A O 1
ATOM 1877 N N . LEU A 1 195 ? 10.687 -16.207 32.743 1.00 3.56 195 LEU A N 1
ATOM 1878 C CA . LEU A 1 195 ? 9.278 -16.448 32.426 1.00 4.58 195 LEU A CA 1
ATOM 1879 C C . LEU A 1 195 ? 8.900 -15.743 31.121 1.00 2.26 195 LEU A C 1
ATOM 1880 O O . LEU A 1 195 ? 8.354 -16.361 30.212 1.00 5.74 195 LEU A O 1
ATOM 1886 N N . SER A 1 196 ? 9.247 -14.460 31.025 1.00 4.55 196 SER A N 1
ATOM 1887 C CA . SER A 1 196 ? 8.933 -13.676 29.840 1.00 3.84 196 SER A CA 1
ATOM 1888 C C . SER A 1 196 ? 9.500 -14.360 28.595 1.00 7.53 196 SER A C 1
ATOM 1889 O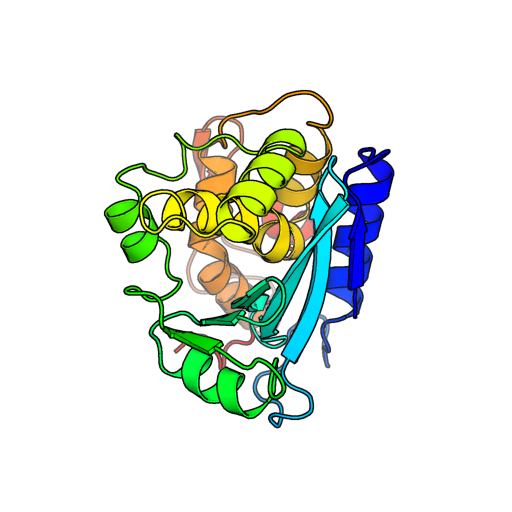 O . SER A 1 196 ? 8.791 -14.527 27.613 1.00 6.40 196 SER A O 1
ATOM 1894 N N . LYS A 1 197 ? 10.769 -14.757 28.655 1.00 7.16 197 LYS A N 1
ATOM 1895 C CA . LYS A 1 197 ? 11.449 -15.386 27.515 1.00 9.89 197 LYS A CA 1
ATOM 1896 C C . LYS A 1 197 ? 10.729 -16.668 27.084 1.00 13.48 197 LYS A C 1
ATOM 1897 O O . LYS A 1 197 ? 10.469 -16.883 25.893 1.00 8.28 197 LYS A O 1
ATOM 1907 N N . GLN A 1 198 ? 10.416 -17.521 28.060 1.00 5.23 198 GLN A N 1
ATOM 1908 C CA . GLN A 1 198 ? 9.807 -18.823 27.782 1.00 6.77 198 GLN A CA 1
ATOM 1909 C C . GLN A 1 198 ? 8.380 -18.697 27.243 1.00 11.92 198 GLN A C 1
ATOM 1910 O O . GLN A 1 198 ? 7.965 -19.496 26.410 1.00 9.94 198 GLN A O 1
ATOM 1919 N N . ILE A 1 199 ? 7.661 -17.664 27.683 1.00 6.59 199 ILE A N 1
ATOM 1920 C CA . ILE A 1 199 ? 6.291 -17.443 27.241 1.00 4.42 199 ILE A CA 1
ATOM 1921 C C . ILE A 1 199 ? 6.273 -17.000 25.769 1.00 6.19 199 ILE A C 1
ATOM 1922 O O . ILE A 1 199 ? 5.433 -17.432 24.981 1.00 7.50 199 ILE A O 1
ATOM 1928 N N . GLN A 1 200 ? 7.264 -16.200 25.403 1.00 9.25 200 GLN A N 1
ATOM 1929 C CA . GLN A 1 200 ? 7.426 -15.791 24.029 1.00 9.09 200 GLN A CA 1
ATOM 1930 C C . GLN A 1 200 ? 7.773 -17.011 23.173 1.00 11.86 200 GLN A C 1
ATOM 1931 O O . GLN A 1 200 ? 7.164 -17.237 22.143 1.00 8.50 200 GLN A O 1
ATOM 1940 N N . ILE A 1 201 ? 8.681 -17.851 23.648 1.00 9.75 201 ILE A N 1
ATOM 1941 C CA . ILE A 1 201 ? 8.998 -19.107 22.966 1.00 13.45 201 ILE A CA 1
ATOM 1942 C C . ILE A 1 201 ? 7.772 -20.038 22.854 1.00 18.56 201 ILE A C 1
ATOM 1943 O O . ILE A 1 201 ? 7.480 -20.587 21.785 1.00 10.65 201 ILE A O 1
ATOM 1949 N N . ALA A 1 202 ? 7.021 -20.162 23.945 1.00 5.64 202 ALA A N 1
ATOM 1950 C CA . ALA A 1 202 ? 5.865 -21.045 23.989 1.00 6.14 202 ALA A CA 1
ATOM 1951 C C . ALA A 1 202 ? 4.869 -20.722 22.871 1.00 10.40 202 ALA A C 1
ATOM 1952 O O . ALA A 1 202 ? 4.291 -21.633 22.265 1.00 11.23 202 ALA A O 1
ATOM 1955 N N . SER A 1 203 ? 4.759 -19.439 22.528 1.00 9.23 203 SER A N 1
ATOM 1956 C CA . SER A 1 203 ? 3.783 -18.987 21.534 1.00 16.70 203 SER A CA 1
ATOM 1957 C C . SER A 1 203 ? 4.167 -19.500 20.147 1.00 21.98 203 SER A C 1
ATOM 1958 O O . SER A 1 203 ? 3.299 -19.715 19.312 1.00 17.55 203 SER A O 1
ATOM 1963 N N . THR A 1 204 ? 5.434 -19.886 20.006 1.00 16.53 204 THR A N 1
ATOM 1964 C CA . THR A 1 204 ? 5.961 -20.482 18.789 1.00 19.57 204 THR A CA 1
ATOM 1965 C C . THR A 1 204 ? 6.069 -22.016 18.920 1.00 53.81 204 THR A C 1
ATOM 1966 O O . THR A 1 204 ? 6.441 -22.705 17.970 1.00 24.21 204 THR A O 1
ATOM 1972 N N . ASN A 1 205 ? 5.698 -22.553 20.080 1.00 15.78 205 ASN A N 1
ATOM 1973 C CA . ASN A 1 205 ? 6.038 -23.930 20.435 1.00 9.90 205 ASN A CA 1
ATOM 1974 C C . ASN A 1 205 ? 4.837 -24.641 21.073 1.00 27.15 205 ASN A C 1
ATOM 1975 O O . ASN A 1 205 ? 4.977 -25.418 22.018 1.00 15.07 205 ASN A O 1
ATOM 1983 N N . ASN A 1 206 ? 3.648 -24.336 20.556 1.00 13.83 206 ASN A N 1
ATOM 1984 C CA . ASN A 1 206 ? 2.396 -24.928 21.039 1.00 21.13 206 ASN A CA 1
ATOM 1985 C C . ASN A 1 206 ? 2.232 -24.840 22.549 1.00 10.41 206 ASN A C 1
ATOM 1986 O O . ASN A 1 206 ? 1.842 -25.817 23.202 1.00 17.01 206 ASN A O 1
ATOM 1994 N N . GLY A 1 207 ? 2.592 -23.684 23.090 1.00 11.10 207 GLY A N 1
ATOM 1995 C CA . GLY A 1 207 ? 2.329 -23.408 24.494 1.00 19.80 207 GLY A CA 1
ATOM 1996 C C . GLY A 1 207 ? 3.305 -24.073 25.450 1.00 8.88 207 GLY A C 1
ATOM 1997 O O . GLY A 1 207 ? 3.161 -23.953 26.668 1.00 10.47 207 GLY A O 1
ATOM 1999 N N . GLN A 1 208 ? 4.364 -24.658 24.907 1.00 8.98 208 GLN A N 1
ATOM 2000 C CA . GLN A 1 208 ? 5.358 -25.325 25.716 1.00 11.54 208 GLN A CA 1
ATOM 2001 C C . GLN A 1 208 ? 6.647 -24.516 25.819 1.00 19.60 208 GLN A C 1
ATOM 2002 O O . GLN A 1 208 ? 7.116 -23.952 24.827 1.00 13.55 208 GLN A O 1
ATOM 2011 N N . PHE A 1 209 ? 7.173 -24.417 27.042 1.00 9.71 209 PHE A N 1
ATOM 2012 C CA . PHE A 1 209 ? 8.456 -23.764 27.280 1.00 10.76 209 PHE A CA 1
ATOM 2013 C C . PHE A 1 209 ? 9.532 -24.644 26.662 1.00 5.39 209 PHE A C 1
ATOM 2014 O O . PHE A 1 209 ? 9.423 -25.872 26.670 1.00 11.87 209 PHE A O 1
ATOM 2023 N N . GLU A 1 210 ? 10.619 -24.018 26.239 1.00 11.36 210 GLU A N 1
ATOM 2024 C CA . GLU A 1 210 ? 11.797 -24.757 25.823 1.00 11.08 210 GLU A CA 1
ATOM 2025 C C . GLU A 1 210 ? 12.599 -25.175 27.065 1.00 9.48 210 GLU A C 1
ATOM 2026 O O . GLU A 1 210 ? 13.221 -26.241 27.113 1.00 11.32 210 GLU A O 1
ATOM 2033 N N . SER A 1 211 ? 12.626 -24.298 28.051 1.00 9.18 211 SER A N 1
ATOM 2034 C CA . SER A 1 211 ? 13.338 -24.588 29.283 1.00 7.05 211 SER A CA 1
ATOM 2035 C C . SER A 1 211 ? 12.447 -24.238 30.456 1.00 11.43 211 SER A C 1
ATOM 2036 O O . SER A 1 211 ? 11.814 -23.183 30.476 1.00 11.21 211 SER A O 1
ATOM 2041 N N . PRO A 1 212 ? 12.303 -25.180 31.398 1.00 15.29 212 PRO A N 1
ATOM 2042 C CA . PRO A 1 212 ? 11.443 -24.960 32.556 1.00 10.53 212 PRO A CA 1
ATOM 2043 C C . PRO A 1 212 ? 11.922 -23.795 33.405 1.00 13.37 212 PRO A C 1
ATOM 2044 O O . PRO A 1 212 ? 13.106 -23.452 33.417 1.00 12.28 212 PRO A O 1
ATOM 2048 N N . VAL A 1 213 ? 10.997 -23.257 34.185 1.00 11.87 213 VAL A N 1
ATOM 2049 C CA . VAL A 1 213 ? 11.307 -22.264 35.194 1.00 9.60 213 VAL A CA 1
ATOM 2050 C C . VAL A 1 213 ? 10.877 -22.865 36.533 1.00 8.93 213 VAL A C 1
ATOM 2051 O O . VAL A 1 213 ? 9.802 -23.454 36.638 1.00 12.81 213 VAL A O 1
ATOM 2056 N N . VAL A 1 214 ? 11.814 -22.894 37.477 1.00 11.18 214 VAL A N 1
ATOM 2057 C CA . VAL A 1 214 ? 11.543 -23.351 38.833 1.00 9.96 214 VAL A CA 1
ATOM 2058 C C . VAL A 1 214 ? 11.171 -22.161 39.704 1.00 11.80 214 VAL A C 1
ATOM 2059 O O . VAL A 1 214 ? 11.925 -21.196 39.814 1.00 9.37 214 VAL A O 1
ATOM 2064 N N . LEU A 1 215 ? 9.977 -22.224 40.275 1.00 6.20 215 LEU A N 1
ATOM 2065 C CA . LEU A 1 215 ? 9.467 -21.173 41.142 1.00 9.17 215 LEU A CA 1
ATOM 2066 C C . LEU A 1 215 ? 9.277 -21.803 42.517 1.00 11.29 215 LEU A C 1
ATOM 2067 O O . LEU A 1 215 ? 9.386 -23.013 42.683 1.00 11.71 215 LEU A O 1
ATOM 2073 N N . ILE A 1 216 ? 9.032 -20.964 43.508 1.00 13.14 216 ILE A N 1
ATOM 2074 C CA . ILE A 1 216 ? 8.656 -21.449 44.827 1.00 10.09 216 ILE A CA 1
ATOM 2075 C C . ILE A 1 216 ? 7.235 -20.980 45.054 1.00 34.49 216 ILE A C 1
ATOM 2076 O O . ILE A 1 216 ? 6.896 -19.819 44.749 1.00 16.69 216 ILE A O 1
ATOM 2082 N N . ASN A 1 217 ? 6.368 -21.917 45.421 1.00 16.04 217 ASN A N 1
ATOM 2083 C CA . ASN A 1 217 ? 4.962 -21.582 45.587 1.00 21.68 217 ASN A CA 1
ATOM 2084 C C . ASN A 1 217 ? 4.637 -21.103 47.002 1.00 13.82 217 ASN A C 1
ATOM 2085 O O . ASN A 1 217 ? 5.527 -20.988 47.841 1.00 20.83 217 ASN A O 1
ATOM 2093 N N . ALA A 1 218 ? 3.375 -20.759 47.233 1.00 22.98 218 ALA A N 1
ATOM 2094 C CA . ALA A 1 218 ? 2.949 -20.208 48.513 1.00 40.30 218 ALA A CA 1
ATOM 2095 C C . ALA A 1 218 ? 2.993 -21.223 49.646 1.00 21.13 218 ALA A C 1
ATOM 2096 O O . ALA A 1 218 ? 2.850 -20.848 50.806 1.00 33.41 218 ALA A O 1
ATOM 2099 N N . GLN A 1 219 ? 3.258 -22.486 49.322 1.00 15.75 219 GLN A N 1
ATOM 2100 C CA . GLN A 1 219 ? 3.533 -23.486 50.351 1.00 18.57 219 GLN A CA 1
ATOM 2101 C C . GLN A 1 219 ? 5.040 -23.721 50.471 1.00 30.87 219 GLN A C 1
ATOM 2102 O O . GLN A 1 219 ? 5.477 -24.667 51.122 1.00 39.02 219 GLN A O 1
ATOM 2111 N N . ASN A 1 220 ? 5.830 -22.872 49.817 1.00 25.41 220 ASN A N 1
ATOM 2112 C CA . ASN A 1 220 ? 7.288 -22.905 49.933 1.00 23.84 220 ASN A CA 1
ATOM 2113 C C . ASN A 1 220 ? 7.953 -24.060 49.195 1.00 37.20 220 ASN A C 1
ATOM 2114 O O . ASN A 1 220 ? 9.137 -24.333 49.408 1.00 36.38 220 ASN A O 1
ATOM 2122 N N . GLN A 1 221 ? 7.211 -24.743 48.327 1.00 29.10 221 GLN A N 1
ATOM 2123 C CA . GLN A 1 221 ? 7.804 -25.853 47.591 1.00 35.98 221 GLN A CA 1
ATOM 2124 C C . GLN A 1 221 ? 8.260 -25.416 46.201 1.00 11.19 221 GLN A C 1
ATOM 2125 O O . GLN A 1 221 ? 7.705 -24.457 45.640 1.00 15.28 221 GLN A O 1
ATOM 2134 N N . ARG A 1 222 ? 9.438 -25.909 45.810 1.00 13.27 222 ARG A N 1
ATOM 2135 C CA . ARG A 1 222 ? 9.973 -25.683 44.475 1.00 10.71 222 ARG A CA 1
ATOM 2136 C C . ARG A 1 222 ? 9.046 -26.367 43.484 1.00 14.90 222 ARG A C 1
ATOM 2137 O O . ARG A 1 222 ? 8.698 -27.539 43.657 1.00 21.47 222 ARG A O 1
ATOM 2151 N N . VAL A 1 223 ? 8.564 -25.613 42.503 1.00 12.21 223 VAL A N 1
ATOM 2152 C CA . VAL A 1 223 ? 7.690 -26.157 41.468 1.00 10.94 223 VAL A CA 1
ATOM 2153 C C . VAL A 1 223 ? 8.329 -25.898 40.115 1.00 10.52 223 VAL A C 1
ATOM 2154 O O . VAL A 1 223 ? 8.948 -24.854 39.914 1.00 14.97 223 VAL A O 1
ATOM 2159 N N . THR A 1 224 ? 8.166 -26.830 39.187 1.00 10.03 224 THR A N 1
ATOM 2160 C CA . THR A 1 224 ? 8.733 -26.653 37.855 1.00 11.15 224 THR A CA 1
ATOM 2161 C C . THR A 1 224 ? 7.654 -26.270 36.841 1.00 17.44 224 THR A C 1
ATOM 2162 O O . THR A 1 224 ? 6.606 -26.913 36.767 1.00 16.88 224 THR A O 1
ATOM 2168 N N . ILE A 1 225 ? 7.843 -25.106 36.224 1.00 10.97 225 ILE A N 1
ATOM 2169 C CA . ILE A 1 225 ? 6.870 -24.513 35.312 1.00 13.92 225 ILE A CA 1
ATOM 2170 C C . ILE A 1 225 ? 7.328 -24.775 33.867 1.00 9.00 225 ILE A C 1
ATOM 2171 O O . ILE A 1 225 ? 8.472 -24.473 33.534 1.00 11.84 225 ILE A O 1
ATOM 2177 N N . THR A 1 226 ? 6.460 -25.374 33.041 1.00 12.67 226 THR A N 1
ATOM 2178 C CA . THR A 1 226 ? 6.846 -25.844 31.706 1.00 8.47 226 THR A CA 1
ATOM 2179 C C . THR A 1 226 ? 5.920 -25.410 30.556 1.00 7.67 226 THR A C 1
ATOM 2180 O O . THR A 1 226 ? 6.165 -25.736 29.389 1.00 7.58 226 THR A O 1
ATOM 2186 N N . ASN A 1 227 ? 4.812 -24.759 30.869 1.00 8.45 227 ASN A N 1
ATOM 2187 C CA . ASN A 1 227 ? 3.895 -24.332 29.817 1.00 9.42 227 ASN A CA 1
ATOM 2188 C C . ASN A 1 227 ? 2.970 -23.195 30.253 1.00 15.85 227 ASN A C 1
ATOM 2189 O O . ASN A 1 227 ? 2.922 -22.830 31.432 1.00 7.96 227 ASN A O 1
ATOM 2197 N N . VAL A 1 228 ? 2.171 -22.706 29.307 1.00 7.64 228 VAL A N 1
ATOM 2198 C CA . VAL A 1 228 ? 1.335 -21.531 29.528 1.00 4.77 228 VAL A CA 1
ATOM 2199 C C . VAL A 1 228 ? 0.022 -21.823 30.229 1.00 5.38 228 VAL A C 1
ATOM 2200 O O . VAL A 1 228 ? -0.719 -20.903 30.511 1.00 8.46 228 VAL A O 1
ATOM 2205 N N . ASP A 1 229 ? -0.267 -23.097 30.502 1.00 8.35 229 ASP A N 1
ATOM 2206 C CA . ASP A 1 229 ? -1.449 -23.448 31.299 1.00 5.46 229 ASP A CA 1
ATOM 2207 C C . ASP A 1 229 ? -1.184 -23.422 32.811 1.00 9.20 229 ASP A C 1
ATOM 2208 O O . ASP A 1 229 ? -2.090 -23.651 33.621 1.00 7.50 229 ASP A O 1
ATOM 2214 N N . ALA A 1 230 ? 0.058 -23.133 33.186 1.00 6.69 230 ALA A N 1
ATOM 2215 C CA . ALA A 1 230 ? 0.424 -23.009 34.600 1.00 5.49 230 ALA A CA 1
ATOM 2216 C C . ALA A 1 230 ? -0.217 -21.740 35.167 1.00 3.17 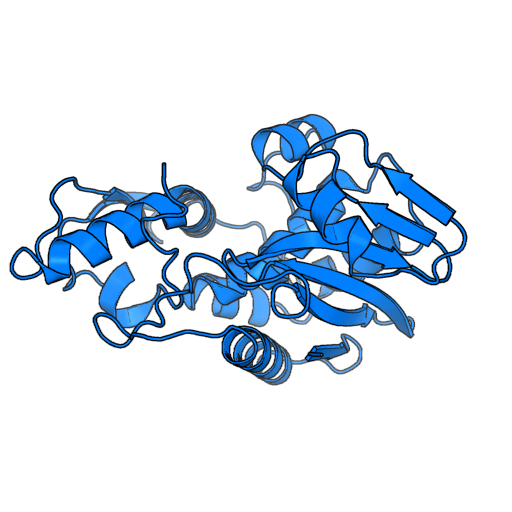230 ALA A C 1
ATOM 2217 O O . ALA A 1 230 ? -0.373 -20.756 34.470 1.00 4.54 230 ALA A O 1
ATOM 2220 N N . GLY A 1 231 ? -0.513 -21.746 36.463 1.00 8.19 231 GLY A N 1
ATOM 2221 C CA . GLY A 1 231 ? -1.210 -20.629 37.075 1.00 5.98 231 GLY A CA 1
ATOM 2222 C C . GLY A 1 231 ? -0.433 -19.324 37.043 1.00 10.21 231 GLY A C 1
ATOM 2223 O O . GLY A 1 231 ? -1.019 -18.250 36.899 1.00 11.15 231 GLY A O 1
ATOM 2225 N N . VAL A 1 232 ? 0.890 -19.405 37.148 1.00 9.52 232 VAL A N 1
ATOM 2226 C CA . VAL A 1 232 ? 1.702 -18.191 37.110 1.00 7.01 232 VAL A CA 1
ATOM 2227 C C . VAL A 1 232 ? 1.526 -17.457 35.780 1.00 10.06 232 VAL A C 1
ATOM 2228 O O . VAL A 1 232 ? 1.495 -16.224 35.743 1.00 10.05 232 VAL A O 1
ATOM 2233 N N . VAL A 1 233 ? 1.234 -18.213 34.722 1.00 7.17 233 VAL A N 1
ATOM 2234 C CA . VAL A 1 233 ? 1.037 -17.618 33.403 1.00 8.33 233 VAL A CA 1
ATOM 2235 C C . VAL A 1 233 ? -0.415 -17.156 33.213 1.00 10.14 233 VAL A C 1
ATOM 2236 O O . VAL A 1 233 ? -0.675 -16.040 32.769 1.00 9.81 233 VAL A O 1
ATOM 2241 N N . THR A 1 234 ? -1.360 -17.995 33.610 1.00 15.43 234 THR A N 1
ATOM 2242 C CA . THR A 1 234 ? -2.774 -17.736 33.359 1.00 12.99 234 THR A CA 1
ATOM 2243 C C . THR A 1 234 ? -3.322 -16.586 34.226 1.00 6.73 234 THR A C 1
ATOM 2244 O O . THR A 1 234 ? -4.068 -15.727 33.735 1.00 9.40 234 THR A O 1
ATOM 2250 N N . SER A 1 235 ? -2.758 -16.434 35.420 1.00 5.81 235 SER A N 1
ATOM 2251 C CA . SER A 1 235 ? -3.453 -15.711 36.484 1.00 12.55 235 SER A CA 1
ATOM 2252 C C . SER A 1 235 ? -2.592 -14.768 37.304 1.00 10.87 235 SER A C 1
ATOM 2253 O O . SER A 1 235 ? -3.094 -14.167 38.247 1.00 18.69 235 SER A O 1
ATOM 2258 N N . ASN A 1 236 ? -1.335 -14.574 36.905 1.00 7.48 236 ASN A N 1
ATOM 2259 C CA . ASN A 1 236 ? -0.389 -13.851 37.747 1.00 9.11 236 ASN A CA 1
ATOM 2260 C C . ASN A 1 236 ? 0.491 -12.833 37.005 1.00 11.49 236 ASN A C 1
ATOM 2261 O O . ASN A 1 236 ? 0.286 -11.613 37.153 1.00 8.56 236 ASN A O 1
ATOM 2269 N N . ILE A 1 237 ? 1.427 -13.317 36.184 1.00 5.17 237 ILE A N 1
ATOM 2270 C CA . ILE A 1 237 ? 2.304 -12.407 35.434 1.00 5.74 237 ILE A CA 1
ATOM 2271 C C . ILE A 1 237 ? 1.476 -11.429 34.557 1.00 10.29 237 ILE A C 1
ATOM 2272 O O . ILE A 1 237 ? 0.476 -11.833 33.947 1.00 5.49 237 ILE A O 1
ATOM 2278 N N . ALA A 1 238 ? 1.810 -10.136 34.612 1.00 6.67 238 ALA A N 1
ATOM 2279 C CA . A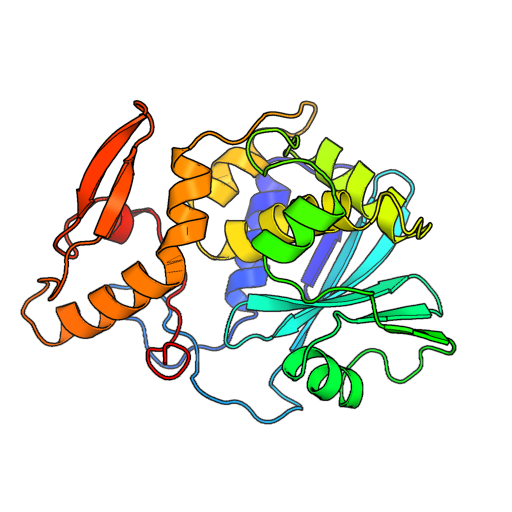LA A 1 238 ? 0.968 -9.083 34.039 1.00 2.00 238 ALA A CA 1
ATOM 2280 C C . ALA A 1 238 ? 1.655 -8.257 32.949 1.00 5.67 238 ALA A C 1
ATOM 2281 O O . ALA A 1 238 ? 1.014 -7.426 32.298 1.00 7.20 238 ALA A O 1
ATOM 2284 N N . LEU A 1 239 ? 2.964 -8.432 32.804 1.00 15.43 239 LEU A N 1
ATOM 2285 C CA . LEU A 1 239 ? 3.759 -7.760 31.770 1.00 3.95 239 LEU A CA 1
ATOM 2286 C C . LEU A 1 239 ? 4.830 -8.737 31.310 1.00 6.45 239 LEU A C 1
ATOM 2287 O O . LEU A 1 239 ? 5.388 -9.507 32.121 1.00 8.04 239 LEU A O 1
ATOM 2293 N N . LEU A 1 240 ? 5.145 -8.684 30.019 1.00 7.09 240 LEU A N 1
ATOM 2294 C CA . LEU A 1 240 ? 6.206 -9.509 29.481 1.00 5.48 240 LEU A CA 1
ATOM 2295 C C . LEU A 1 240 ? 7.365 -8.626 29.023 1.00 7.87 240 LEU A C 1
ATOM 2296 O O . LEU A 1 240 ? 7.174 -7.645 28.298 1.00 7.58 240 LEU A O 1
ATOM 2302 N N . LEU A 1 241 ? 8.557 -8.945 29.511 1.00 9.49 241 LEU A N 1
ATOM 2303 C CA . LEU A 1 241 ? 9.778 -8.312 29.021 1.00 8.47 241 LEU A CA 1
ATOM 2304 C C . LEU A 1 241 ? 10.059 -8.855 27.628 1.00 5.74 241 LEU A C 1
ATOM 2305 O O . LEU A 1 241 ? 10.070 -10.068 27.418 1.00 5.17 241 LEU A O 1
ATOM 2311 N N . ASN A 1 242 ? 10.262 -7.948 26.681 1.00 4.79 242 ASN A N 1
ATOM 2312 C CA . ASN A 1 242 ? 10.569 -8.342 25.311 1.00 6.60 242 ASN A CA 1
ATOM 2313 C C . ASN A 1 242 ? 11.859 -9.166 25.257 1.00 7.97 242 ASN A C 1
ATOM 2314 O O . ASN A 1 242 ? 12.864 -8.789 25.866 1.00 11.05 242 ASN A O 1
ATOM 2322 N N . ARG A 1 243 ? 11.864 -10.203 24.416 1.00 4.79 243 ARG A N 1
ATOM 2323 C CA . ARG A 1 243 ? 13.023 -11.100 24.313 1.00 8.84 243 ARG A CA 1
ATOM 2324 C C . ARG A 1 243 ? 14.298 -10.347 23.894 1.00 9.53 243 ARG A C 1
ATOM 2325 O O . ARG A 1 243 ? 15.404 -10.790 24.160 1.00 13.58 243 ARG A O 1
ATOM 2339 N N . ASN A 1 244 ? 14.137 -9.224 23.205 1.00 7.65 244 ASN A N 1
ATOM 2340 C CA . ASN A 1 244 ? 15.294 -8.413 22.829 1.00 15.65 244 ASN A CA 1
ATOM 2341 C C . ASN A 1 244 ? 15.954 -7.667 23.991 1.00 24.11 244 ASN A C 1
ATOM 2342 O O . ASN A 1 244 ? 16.991 -7.041 23.812 1.00 21.18 244 ASN A O 1
ATOM 2350 N N . ASN A 1 245 ? 15.296 -7.633 25.145 1.00 21.01 245 ASN A N 1
ATOM 2351 C CA . ASN A 1 245 ? 15.918 -7.079 26.343 1.00 29.33 245 ASN A CA 1
ATOM 2352 C C . ASN A 1 245 ? 16.500 -8.169 27.243 1.00 16.00 245 ASN A C 1
ATOM 2353 O O . ASN A 1 245 ? 17.257 -7.876 28.162 1.00 45.44 245 ASN A O 1
ATOM 2361 N N . MET A 1 246 ? 16.034 -9.403 27.071 1.00 60.86 246 MET A N 1
ATOM 2362 C CA . MET A 1 246 ? 16.856 -10.560 27.415 1.00 60.66 246 MET A CA 1
ATOM 2363 C C . MET A 1 246 ? 18.033 -10.506 26.434 1.00 110.45 246 MET A C 1
ATOM 2364 O O . MET A 1 246 ? 17.888 -10.017 25.306 1.00 103.27 246 MET A O 1
ATOM 2370 N N . ALA A 1 247 ? 19.206 -10.935 26.885 1.00 123.51 247 ALA A N 1
ATOM 2371 C CA . ALA A 1 247 ? 20.371 -11.031 26.009 1.00 122.95 247 ALA A CA 1
ATOM 2372 C C . ALA A 1 247 ? 20.878 -12.479 25.943 1.00 123.62 247 ALA A C 1
ATOM 2373 O O . ALA A 1 247 ? 22.111 -12.680 25.919 1.00 127.08 247 ALA A O 1
#

Secondary structure (DSSP, 8-state):
-EEEE-TT--HHHHHHHHHHHHHTS-EEEEETTEEEEPS---HHHHEEEEEEE-TT--EEEEEEETTTTEEEEEEETTEEEE-SSHHHHHHTTTSSTT-SEEEE-SS-SSHHHHHHHHTS-GGGS-BSHHHHHHHHHHHHTT-HHHHHHHHHHHHIIIIIHHHBHHHHHHHHT-SS--B---HHHHHHHHHHHHHHHHHHHHHTTTTEEEEEEEEE-TTS-EEEEEETTSHHHHHTB--B--TTT--

Organism: Trichosanthes kirilowii (NCBI:txid3677)

CATH classification: 3.40.420.10 (+1 more: 4.10.470.10)

B-factor: mean 18.66, std 18.98, range [2.0, 132.59]

Nearest PDB structures (foldseek):
  1nli-assembly1_A  TM=1.001E+00  e=3.371E-50  Trichosanthes kirilowii
  1giu-assembly1_A  TM=1.002E+00  e=7.624E-49  Trichosanthes kirilowii
  1gis-assembly1_A  TM=1.001E+00  e=8.086E-49  Trichosanthes kirilowii
  2vs6-assembly1_A  TM=1.000E+00  e=2.473E-48  Trichosanthes kirilowii
  1bry-assembly2_Z  TM=9.990E-01  e=7.024E-46  Bryonia cretica subsp. dioica